Protein AF-A0A7S0V180-F1 (afdb_monomer_lite)

Sequence (202 aa):
MSRLSARGTKKQPSRSQLQQRENGFSTSSAPAPLPTYDALRDANLRQHFESRGVQRFLQQKGWVDKQGRIIDLDKYRSKLNIIEQEFRYAEKTEFWRLKEEDQMRRDIQIKRERALQEAKRQDRARAIKEENRIRKGIILVARNAVKPEEKMPEQHLDVSQGETPQPQATQSDSDGEGGPEDYHGDAPQGGFFVTQQDTKDA

pLDDT: mean 77.23, std 18.83, range [41.09, 97.12]

Secondary structure (DSSP, 8-state):
---------PPPPPHHHHHHHHTT-------PPPP---GGG-GGGHHHHTSHHHHHHHHHTTSB-TTSPBP-HHHHHHHHHHHHHHHHHHHHHHHHHHHHHHHHHHHHHHHHHHHHHHHHHHHHHHHHHHHHHHHHHHHHHHHHHSPPPP-------------PPP------------------------------------

Organism: NCBI:txid464990

Foldseek 3Di:
DDDDDDDDDDDDDDPVVVVVVVVPDDPDPDPDPDPDDDLLPDPVCVVVCPDPVNVVVCCVVVQADPVGHGDDCVVCVVVVVVVVVVVVVVVVVVVVVVVVVVVVVVVVVVVVVVVVVVVVVVVVVVVVVVVVVVVVVVVVVVVVVDDDDDDDDDDDDDDDDDDDDDDDDDDDPDDDDPDPPPPPPPDPPPDDDDDDDDDDDD

Structure (mmCIF, N/CA/C/O backbone):
data_AF-A0A7S0V180-F1
#
_entry.id   AF-A0A7S0V180-F1
#
loop_
_atom_site.group_PDB
_atom_site.id
_atom_site.type_symbol
_atom_site.label_atom_id
_atom_site.label_alt_id
_atom_site.label_comp_id
_atom_site.label_asym_id
_atom_site.label_entity_id
_atom_site.label_seq_id
_atom_site.pdbx_PDB_ins_code
_atom_site.Cartn_x
_atom_site.Cartn_y
_atom_site.Cartn_z
_atom_site.occupancy
_atom_site.B_iso_or_equiv
_atom_site.auth_seq_id
_atom_site.auth_comp_id
_atom_site.auth_asym_id
_atom_site.auth_atom_id
_atom_site.pdbx_PDB_model_num
ATOM 1 N N . MET A 1 1 ? -46.862 15.199 73.112 1.00 43.69 1 MET A N 1
ATOM 2 C CA . MET A 1 1 ? -47.127 14.667 71.756 1.00 43.69 1 MET A CA 1
ATOM 3 C C . MET A 1 1 ? -45.846 14.026 71.236 1.00 43.69 1 MET A C 1
ATOM 5 O O . MET A 1 1 ? -44.905 14.755 70.966 1.00 43.69 1 MET A O 1
ATOM 9 N N . SER A 1 2 ? -45.765 12.694 71.174 1.00 43.88 2 SER A N 1
ATOM 10 C CA . SER A 1 2 ? -44.566 11.968 70.723 1.00 43.88 2 SER A CA 1
ATOM 11 C C . SER A 1 2 ? -44.945 11.054 69.557 1.00 43.88 2 SER A C 1
ATOM 13 O O . SER A 1 2 ? -45.795 10.180 69.717 1.00 43.88 2 SER A O 1
ATOM 15 N N . ARG A 1 3 ? -44.382 11.300 68.367 1.00 51.56 3 ARG A N 1
ATOM 16 C CA . ARG A 1 3 ? -44.555 10.451 67.178 1.00 51.56 3 ARG A CA 1
ATOM 17 C C . ARG A 1 3 ? -43.366 9.495 67.103 1.00 51.56 3 ARG A C 1
ATOM 19 O O . ARG A 1 3 ? -42.286 9.885 66.670 1.00 51.56 3 ARG A O 1
ATOM 26 N N . LEU A 1 4 ? -43.564 8.252 67.531 1.00 53.38 4 LEU A N 1
ATOM 27 C CA . LEU A 1 4 ? -42.610 7.170 67.296 1.00 53.38 4 LEU A CA 1
ATOM 28 C C . LEU A 1 4 ? -42.704 6.742 65.825 1.00 53.38 4 LEU A C 1
ATOM 30 O O . LEU A 1 4 ? -43.733 6.253 65.366 1.00 53.38 4 LEU A O 1
ATOM 34 N N . SER A 1 5 ? -41.622 6.984 65.087 1.00 56.03 5 SER A N 1
ATOM 35 C CA . SER A 1 5 ? -41.430 6.578 63.695 1.00 56.03 5 SER A CA 1
ATOM 36 C C . SER A 1 5 ? -41.283 5.055 63.599 1.00 56.03 5 SER A C 1
ATOM 38 O O . SER A 1 5 ? -40.394 4.466 64.220 1.00 56.03 5 SER A O 1
ATOM 40 N N . ALA A 1 6 ? -42.163 4.415 62.827 1.00 59.06 6 ALA A N 1
ATOM 41 C CA . ALA A 1 6 ? -42.115 2.989 62.539 1.00 59.06 6 ALA A CA 1
ATOM 42 C C . ALA A 1 6 ? -40.882 2.668 61.678 1.00 59.06 6 ALA A C 1
ATOM 44 O O . ALA A 1 6 ? -40.811 3.017 60.499 1.00 59.06 6 ALA A O 1
ATOM 45 N N . ARG A 1 7 ? -39.895 1.984 62.267 1.00 62.19 7 ARG A N 1
ATOM 46 C CA . ARG A 1 7 ? -38.778 1.390 61.523 1.00 62.19 7 ARG A CA 1
ATOM 47 C C . ARG A 1 7 ? -39.334 0.292 60.614 1.00 62.19 7 ARG A C 1
ATOM 49 O O . ARG A 1 7 ? -39.819 -0.723 61.103 1.00 62.19 7 ARG A O 1
ATOM 56 N N . GLY A 1 8 ? -39.264 0.503 59.300 1.00 58.56 8 GLY A N 1
ATOM 57 C CA . GLY A 1 8 ? -39.662 -0.486 58.301 1.00 58.56 8 GLY A CA 1
ATOM 58 C C . GLY A 1 8 ? -38.889 -1.793 58.479 1.00 58.56 8 GLY A C 1
ATOM 59 O O . GLY A 1 8 ? -37.658 -1.820 58.409 1.00 58.56 8 GLY A O 1
ATOM 60 N N . THR A 1 9 ? -39.611 -2.883 58.720 1.00 62.91 9 THR A N 1
ATOM 61 C CA . THR A 1 9 ? -39.057 -4.233 58.756 1.00 62.91 9 THR A CA 1
ATOM 62 C C . THR A 1 9 ? -38.690 -4.641 57.330 1.00 62.91 9 THR A C 1
ATOM 64 O O . THR A 1 9 ? -39.540 -4.730 56.443 1.00 62.91 9 THR A O 1
ATOM 67 N N . LYS A 1 10 ? -37.397 -4.852 57.066 1.00 66.88 10 LYS A N 1
ATOM 68 C CA . LYS A 1 10 ? -36.948 -5.388 55.776 1.00 66.88 10 LYS A CA 1
ATOM 69 C C . LYS A 1 10 ? -37.520 -6.803 55.637 1.00 66.88 10 LYS A C 1
ATOM 71 O O . LYS A 1 10 ? -37.231 -7.661 56.469 1.00 66.88 10 LYS A O 1
ATOM 76 N N . LYS A 1 11 ? -38.359 -7.035 54.620 1.00 73.62 11 LYS A N 1
ATOM 77 C CA . LYS A 1 11 ? -38.885 -8.371 54.302 1.00 73.62 11 LYS A CA 1
ATOM 78 C C . LYS A 1 11 ? -37.715 -9.312 54.016 1.00 73.62 11 LYS A C 1
ATOM 80 O O . LYS A 1 11 ? -36.849 -8.985 53.207 1.00 73.62 11 LYS A O 1
ATOM 85 N N . GLN A 1 12 ? -37.701 -10.459 54.691 1.00 77.50 12 GLN A N 1
ATOM 86 C CA . GLN A 1 12 ? -36.717 -11.508 54.443 1.00 77.50 12 GLN A CA 1
ATOM 87 C C . GLN A 1 12 ? -36.917 -12.075 53.028 1.00 77.50 12 GLN A C 1
ATOM 89 O O . GLN A 1 12 ? -38.068 -12.237 52.607 1.00 77.50 12 GLN A O 1
ATOM 94 N N . PRO A 1 13 ? -35.831 -12.344 52.281 1.00 78.94 13 PRO A N 1
ATOM 95 C CA . PRO A 1 13 ? -35.927 -12.920 50.947 1.00 78.94 13 PRO A CA 1
ATOM 96 C C . PRO A 1 13 ? -36.587 -14.301 51.005 1.00 78.94 13 PRO A C 1
ATOM 98 O O . PRO A 1 13 ? -36.392 -15.062 51.954 1.00 78.94 13 PRO A O 1
ATOM 101 N N . SER A 1 14 ? -37.389 -14.627 49.991 1.00 84.75 14 SER A N 1
ATOM 102 C CA . SER A 1 14 ? -38.064 -15.924 49.924 1.00 84.75 14 SER A CA 1
ATOM 103 C C . SER A 1 14 ? -37.054 -17.055 49.713 1.00 84.75 14 SER A C 1
ATOM 105 O O . SER A 1 14 ? -35.999 -16.872 49.108 1.00 84.75 14 SER A O 1
ATOM 107 N N . ARG A 1 15 ? -37.402 -18.271 50.146 1.00 84.12 15 ARG A N 1
ATOM 108 C CA . ARG A 1 15 ? -36.574 -19.473 49.939 1.00 84.12 15 ARG A CA 1
ATOM 109 C C . ARG A 1 15 ? -36.205 -19.696 48.466 1.00 84.12 15 ARG A C 1
ATOM 111 O O . ARG A 1 15 ? -35.094 -20.118 48.175 1.00 84.12 15 ARG A O 1
ATOM 118 N N . SER A 1 16 ? -37.103 -19.349 47.544 1.00 84.38 16 SER A N 1
ATOM 119 C CA . SER A 1 16 ? -36.837 -19.395 46.103 1.00 84.38 16 SER A CA 1
ATOM 120 C C . SER A 1 16 ? -35.762 -18.396 45.661 1.00 84.38 16 SER A C 1
ATOM 122 O O . SER A 1 16 ? -34.928 -18.735 44.830 1.00 84.38 16 SER A O 1
ATOM 124 N N . GLN A 1 17 ? -35.730 -17.192 46.243 1.00 84.12 17 GLN A N 1
ATOM 125 C CA . GLN A 1 17 ? -34.683 -16.200 45.976 1.00 84.12 17 GLN A CA 1
ATOM 126 C C . GLN A 1 17 ? -33.327 -16.647 46.528 1.00 84.12 17 GLN A C 1
ATOM 128 O O . GLN A 1 17 ? -32.302 -16.356 45.919 1.00 84.12 17 GLN A O 1
ATOM 133 N N . LEU A 1 18 ? -33.310 -17.357 47.662 1.00 84.31 18 LEU A N 1
ATOM 134 C CA . LEU A 1 18 ? -32.087 -17.953 48.205 1.00 84.31 18 LEU A CA 1
ATOM 135 C C . LEU A 1 18 ? -31.579 -19.085 47.299 1.00 84.31 18 LEU A C 1
ATOM 137 O O . LEU A 1 18 ? -30.427 -19.046 46.883 1.00 84.31 18 LEU A O 1
ATOM 141 N N . GLN A 1 19 ? -32.453 -19.999 46.869 1.00 84.81 19 GLN A N 1
ATOM 142 C CA . GLN A 1 19 ? -32.087 -21.078 45.939 1.00 84.81 19 GLN A CA 1
ATOM 143 C C . GLN A 1 19 ? -31.595 -20.564 44.579 1.00 84.81 19 GLN A C 1
ATOM 145 O O . GLN A 1 19 ? -30.636 -21.095 44.033 1.00 84.81 19 GLN A O 1
ATOM 150 N N . GLN A 1 20 ? -32.195 -19.501 44.033 1.00 84.62 20 GLN A N 1
ATOM 151 C CA . GLN A 1 20 ? -31.711 -18.887 42.790 1.00 84.62 20 GLN A CA 1
ATOM 152 C C . GLN A 1 20 ? -30.294 -18.318 42.923 1.00 84.62 20 GLN A C 1
ATOM 154 O O . GLN A 1 20 ? -29.533 -18.360 41.960 1.00 84.62 20 GLN A O 1
ATOM 159 N N . ARG A 1 21 ? -29.931 -17.804 44.105 1.00 80.94 21 ARG A N 1
ATOM 160 C CA . ARG A 1 21 ? -28.566 -17.333 44.384 1.00 80.94 21 ARG A CA 1
ATOM 161 C C . ARG A 1 21 ? -27.587 -18.496 44.507 1.00 80.94 21 ARG A C 1
ATOM 163 O O . ARG A 1 21 ? -26.466 -18.390 44.024 1.00 80.94 21 ARG A O 1
ATOM 170 N N . GLU A 1 22 ? -28.017 -19.592 45.124 1.00 83.56 22 GLU A N 1
ATOM 171 C CA . GLU A 1 22 ? -27.195 -20.789 45.329 1.00 83.56 22 GLU A CA 1
ATOM 172 C C . GLU A 1 22 ? -26.945 -21.558 44.022 1.00 83.56 22 GLU A C 1
ATOM 174 O O . GLU A 1 22 ? -25.836 -22.032 43.801 1.00 83.56 22 GLU A O 1
ATOM 179 N N . ASN A 1 23 ? -27.915 -21.597 43.101 1.00 81.75 23 ASN A N 1
ATOM 180 C CA . ASN A 1 23 ? -27.810 -22.341 41.837 1.00 81.75 23 ASN A CA 1
ATOM 181 C C . ASN A 1 23 ? -26.695 -21.855 40.886 1.00 81.75 23 ASN A C 1
ATOM 183 O O . ASN A 1 23 ? -26.323 -22.587 39.973 1.00 81.75 23 ASN A O 1
ATOM 187 N N . GLY A 1 24 ? -26.170 -20.638 41.066 1.00 73.19 24 GLY A N 1
ATOM 188 C CA . GLY A 1 24 ? -25.047 -20.102 40.282 1.00 73.19 24 GLY A CA 1
ATOM 189 C C . GLY A 1 24 ? -23.719 -20.045 41.043 1.00 73.19 24 GLY A C 1
ATOM 190 O O . GLY A 1 24 ? -22.705 -19.648 40.470 1.00 73.19 24 GLY A O 1
ATOM 191 N N . PHE A 1 25 ? -23.711 -20.404 42.329 1.00 78.12 25 PHE A N 1
ATOM 192 C CA . PHE A 1 25 ? -22.539 -20.284 43.187 1.00 78.12 25 PHE A CA 1
ATOM 193 C C . PHE A 1 25 ? -21.745 -2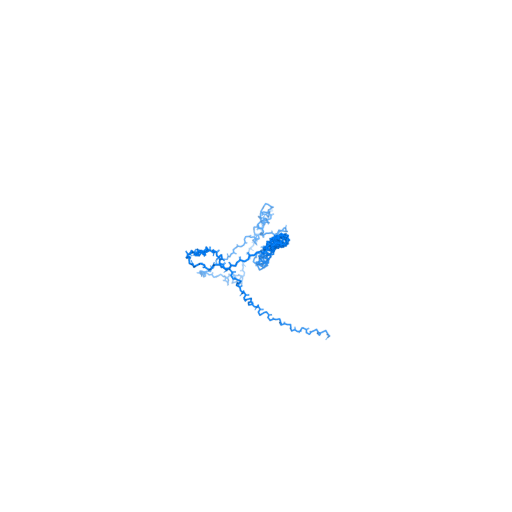1.596 43.182 1.00 78.12 25 PHE A C 1
ATOM 195 O O . PHE A 1 25 ? -21.988 -22.498 43.979 1.00 78.12 25 PHE A O 1
ATOM 202 N N . SER A 1 26 ? -20.791 -21.704 42.257 1.00 75.25 26 SER A N 1
ATOM 203 C CA . SER A 1 26 ? -19.822 -22.805 42.206 1.00 75.25 26 SER A CA 1
ATOM 204 C C . SER A 1 26 ? -18.466 -22.336 42.737 1.00 75.25 26 SER A C 1
ATOM 206 O O . SER A 1 26 ? -17.946 -21.312 42.298 1.00 75.25 26 SER A O 1
ATOM 208 N N . THR A 1 27 ? -17.870 -23.094 43.660 1.00 74.00 27 THR A N 1
ATOM 209 C CA . THR A 1 27 ? -16.515 -22.863 44.196 1.00 74.00 27 THR A CA 1
ATOM 210 C C . THR A 1 27 ? -15.419 -23.587 43.407 1.00 74.00 27 THR A C 1
ATOM 212 O O . THR A 1 27 ? -14.280 -23.668 43.867 1.00 74.00 27 THR A O 1
ATOM 215 N N . SER A 1 28 ? -15.724 -24.129 42.222 1.00 73.56 28 SER A N 1
ATOM 216 C CA . SER A 1 28 ? -14.729 -24.860 41.433 1.00 73.56 28 SER A CA 1
ATOM 217 C C . SER A 1 28 ? -13.614 -23.927 40.939 1.00 73.56 28 SER A C 1
ATOM 219 O O . SER A 1 28 ? -13.836 -23.118 40.037 1.00 73.56 28 SER A O 1
ATOM 221 N N . SER A 1 29 ? -12.396 -24.074 41.468 1.00 69.25 29 SER A N 1
ATOM 222 C CA . SER A 1 29 ? -11.192 -23.417 40.943 1.00 69.25 29 SER A CA 1
ATOM 223 C C . SER A 1 29 ? -10.632 -24.199 39.747 1.00 69.25 29 SER A C 1
ATOM 225 O O . SER A 1 29 ? -9.527 -24.741 39.791 1.00 69.25 29 SER A O 1
ATOM 227 N N . ALA A 1 30 ? -11.413 -24.326 38.676 1.00 74.50 30 ALA A N 1
ATOM 228 C CA . ALA A 1 30 ? -10.837 -24.746 37.405 1.00 74.50 30 ALA A CA 1
ATOM 229 C C . ALA A 1 30 ? -9.972 -23.589 36.867 1.00 74.50 30 ALA A C 1
ATOM 231 O O . ALA A 1 30 ? -10.379 -22.432 37.008 1.00 74.50 30 ALA A O 1
ATOM 232 N N . PRO A 1 31 ? -8.802 -23.853 36.257 1.00 77.06 31 PRO A N 1
ATOM 233 C CA . PRO A 1 31 ? -8.024 -22.825 35.575 1.00 77.06 31 PRO A CA 1
ATOM 234 C C . PRO A 1 31 ? -8.777 -22.385 34.310 1.00 77.06 31 PRO A C 1
ATOM 236 O O . PRO A 1 31 ? -8.523 -22.864 33.209 1.00 77.06 31 PRO A O 1
ATOM 239 N N . ALA A 1 32 ? -9.757 -21.504 34.485 1.00 78.00 32 ALA A N 1
ATOM 240 C CA . ALA A 1 32 ? -10.446 -20.816 33.408 1.00 78.00 32 ALA A CA 1
ATOM 241 C C . ALA A 1 32 ? -9.758 -19.464 33.164 1.00 78.00 32 ALA A C 1
ATOM 243 O O . ALA A 1 32 ? -9.322 -18.820 34.126 1.00 78.00 32 ALA A O 1
ATOM 244 N N . PRO A 1 33 ? -9.648 -19.009 31.905 1.00 81.81 33 PRO A N 1
ATOM 245 C CA . PRO A 1 33 ? -9.172 -17.663 31.631 1.00 81.81 33 PRO A CA 1
ATOM 246 C C . PRO A 1 33 ? -10.081 -16.655 32.339 1.00 81.81 33 PRO A C 1
ATOM 248 O O . PRO A 1 33 ? -11.308 -16.765 32.293 1.00 81.81 33 PRO A O 1
ATOM 251 N N . LEU A 1 34 ? -9.465 -15.681 33.013 1.00 81.81 34 LEU A N 1
ATOM 252 C CA . LEU A 1 34 ? -10.195 -14.590 33.647 1.00 81.81 34 LEU A CA 1
ATOM 253 C C . LEU A 1 34 ? -11.062 -13.886 32.590 1.00 81.81 34 LEU A C 1
ATOM 255 O O . LEU A 1 34 ? -10.572 -13.638 31.482 1.00 81.81 34 LEU A O 1
ATOM 259 N N . PRO A 1 35 ? -12.321 -13.542 32.909 1.00 84.12 35 PRO A N 1
ATOM 260 C CA . PRO A 1 35 ? -13.149 -12.760 32.005 1.00 84.12 35 PRO A CA 1
ATOM 261 C C . PRO A 1 35 ? -12.425 -11.473 31.606 1.00 84.12 35 PRO A C 1
ATOM 263 O O . PRO A 1 35 ? -11.927 -10.740 32.465 1.00 84.12 35 PRO A O 1
ATOM 266 N N . THR A 1 36 ? -12.361 -11.186 30.307 1.00 86.81 36 THR A N 1
ATOM 267 C CA . THR A 1 36 ? -11.794 -9.928 29.820 1.00 86.81 36 THR A CA 1
ATOM 268 C C . THR A 1 36 ? -12.760 -8.802 30.161 1.00 86.81 36 THR A C 1
ATOM 270 O O . THR A 1 36 ? -13.860 -8.721 29.617 1.00 86.81 36 THR A O 1
ATOM 273 N N . TYR A 1 37 ? -12.369 -7.959 31.110 1.00 90.12 37 TYR A N 1
ATOM 274 C CA . TYR A 1 37 ? -13.160 -6.806 31.515 1.00 90.12 37 TYR A CA 1
ATOM 275 C C . TYR A 1 37 ? -12.967 -5.648 30.526 1.00 90.12 37 TYR A C 1
ATOM 277 O O . TYR A 1 37 ? -11.836 -5.247 30.250 1.00 90.12 37 TYR A O 1
ATOM 285 N N . ASP A 1 38 ? -14.075 -5.106 30.015 1.00 89.12 38 ASP A N 1
ATOM 286 C CA . ASP A 1 38 ? -14.094 -3.931 29.140 1.00 89.12 38 ASP A CA 1
ATOM 287 C C . ASP A 1 38 ? -14.580 -2.703 29.919 1.00 89.12 38 ASP A C 1
ATOM 289 O O . ASP A 1 38 ? -15.776 -2.528 30.168 1.00 89.12 38 ASP A O 1
ATOM 293 N N . ALA A 1 39 ? -13.637 -1.832 30.283 1.00 90.88 39 ALA A N 1
ATOM 294 C CA . ALA A 1 39 ? -13.922 -0.604 31.017 1.00 90.88 39 ALA A CA 1
ATOM 295 C C . ALA A 1 39 ? -14.814 0.367 30.226 1.00 90.88 39 ALA A C 1
ATOM 297 O O . ALA A 1 39 ? -15.582 1.109 30.831 1.00 90.88 39 ALA A O 1
ATOM 298 N N . LEU A 1 40 ? -14.748 0.368 28.888 1.00 88.62 40 LEU A N 1
ATOM 299 C CA . LEU A 1 40 ? -15.510 1.311 28.062 1.00 88.62 40 LEU A CA 1
ATOM 300 C C . LEU A 1 40 ? -17.011 1.018 28.104 1.00 88.62 40 LEU A C 1
ATOM 302 O O . LEU A 1 40 ? -17.821 1.929 27.947 1.00 88.62 40 LEU A O 1
ATOM 306 N N . ARG A 1 41 ? -17.382 -0.246 28.331 1.00 89.12 41 ARG A N 1
ATOM 307 C CA . ARG A 1 41 ? -18.776 -0.693 28.444 1.00 89.12 41 ARG A CA 1
ATOM 308 C C . ARG A 1 41 ? -19.292 -0.685 29.886 1.00 89.12 41 ARG A C 1
ATOM 310 O O . ARG A 1 41 ? -20.464 -0.995 30.097 1.00 89.12 41 ARG A O 1
ATOM 317 N N . ASP A 1 42 ? -18.464 -0.324 30.870 1.00 91.50 42 ASP A N 1
ATOM 318 C CA . ASP A 1 42 ? -18.893 -0.261 32.267 1.00 91.50 42 ASP A CA 1
ATOM 319 C C . ASP A 1 42 ? -19.781 0.967 32.524 1.00 91.50 42 ASP A C 1
ATOM 321 O O . ASP A 1 42 ? -19.381 2.121 32.350 1.00 91.50 42 ASP A O 1
ATOM 325 N N . ALA A 1 43 ? -20.997 0.709 33.006 1.00 92.50 43 ALA A N 1
ATOM 326 C CA . ALA A 1 43 ? -21.954 1.736 33.390 1.00 92.50 43 ALA A CA 1
ATOM 327 C C . ALA A 1 43 ? -21.436 2.647 34.517 1.00 92.50 43 ALA A C 1
ATOM 329 O O . ALA A 1 43 ? -21.738 3.840 34.519 1.00 92.50 43 ALA A O 1
ATOM 330 N N . ASN A 1 44 ? -20.634 2.117 35.444 1.00 93.56 44 ASN A N 1
ATOM 331 C CA . ASN A 1 44 ? -20.105 2.878 36.578 1.00 93.56 44 ASN A CA 1
ATOM 332 C C . ASN A 1 44 ? -19.014 3.868 36.155 1.00 93.56 44 ASN A C 1
ATOM 334 O O . ASN A 1 44 ? -18.833 4.904 36.790 1.00 93.56 44 ASN A O 1
ATOM 338 N N . LEU A 1 45 ? -18.300 3.569 35.067 1.00 91.25 45 LEU A N 1
ATOM 339 C CA . LEU A 1 45 ? -17.233 4.417 34.533 1.00 91.25 45 LEU A CA 1
ATOM 340 C C . LEU A 1 45 ? -17.723 5.384 33.453 1.00 91.25 45 LEU A C 1
ATOM 342 O O . LEU A 1 45 ? -16.952 6.208 32.958 1.00 91.25 45 LEU A O 1
ATOM 346 N N . ARG A 1 46 ? -19.012 5.342 33.109 1.00 89.38 46 ARG A N 1
ATOM 347 C CA . ARG A 1 46 ? -19.593 6.162 32.046 1.00 89.38 46 ARG A CA 1
ATOM 348 C C . ARG A 1 46 ? -19.302 7.656 32.223 1.00 89.38 46 ARG A C 1
ATOM 350 O O . ARG A 1 46 ? -18.880 8.307 31.273 1.00 89.38 46 ARG A O 1
ATOM 357 N N . GLN A 1 47 ? -19.446 8.185 33.439 1.00 91.12 47 GLN A N 1
ATOM 358 C CA . GLN A 1 47 ? -19.199 9.605 33.719 1.00 91.12 47 GLN A CA 1
ATOM 359 C C . GLN A 1 47 ? -17.734 10.012 33.481 1.00 91.12 47 GLN A C 1
ATOM 361 O O . GLN A 1 47 ? -17.464 11.124 33.029 1.00 91.12 47 GLN A O 1
ATOM 366 N N . HIS A 1 48 ? -16.781 9.113 33.746 1.00 91.94 48 HIS A N 1
ATOM 367 C CA . HIS A 1 48 ? -15.367 9.361 33.469 1.00 91.94 48 HIS A CA 1
ATOM 368 C C . HIS A 1 48 ? -15.115 9.485 31.958 1.00 91.94 48 HIS A C 1
ATOM 370 O O . HIS A 1 48 ? -14.416 10.398 31.515 1.00 91.94 48 HIS A O 1
ATOM 376 N N . PHE A 1 49 ? -15.733 8.612 31.157 1.00 90.62 49 PHE A N 1
ATOM 377 C CA . PHE A 1 49 ? -15.591 8.618 29.698 1.00 90.62 49 PHE A CA 1
ATOM 378 C C . PHE A 1 49 ? -16.410 9.708 28.987 1.00 90.62 49 PHE A C 1
ATOM 380 O O . PHE A 1 49 ? -16.063 10.088 27.870 1.00 90.62 49 PHE A O 1
ATOM 387 N N . GLU A 1 50 ? -17.437 10.268 29.634 1.00 88.31 50 GLU A N 1
ATOM 388 C CA . GLU A 1 50 ? -18.176 11.447 29.147 1.00 88.31 50 GLU A CA 1
ATOM 389 C C . GLU A 1 50 ? -17.362 12.756 29.252 1.00 88.31 50 GLU A C 1
ATOM 391 O O . GLU A 1 50 ? -17.710 13.762 28.629 1.00 88.31 50 GLU A O 1
ATOM 396 N N . SER A 1 51 ? -16.250 12.769 29.997 1.00 93.56 51 SER A N 1
ATOM 397 C CA . SER A 1 51 ? -15.360 13.932 30.070 1.00 93.56 51 SER A CA 1
ATOM 398 C C . SER A 1 51 ? -14.751 14.264 28.704 1.00 93.56 51 SER A C 1
ATOM 400 O O . SER A 1 51 ? -14.107 13.424 28.075 1.00 93.56 51 SER A O 1
ATOM 402 N N . ARG A 1 52 ? -14.867 15.527 28.265 1.00 92.25 52 ARG A N 1
ATOM 403 C CA . ARG A 1 52 ? -14.396 15.980 26.937 1.00 92.25 52 ARG A CA 1
ATOM 404 C C . ARG A 1 52 ? -12.920 15.682 26.671 1.00 92.25 52 ARG A C 1
ATOM 406 O O . ARG A 1 52 ? -12.556 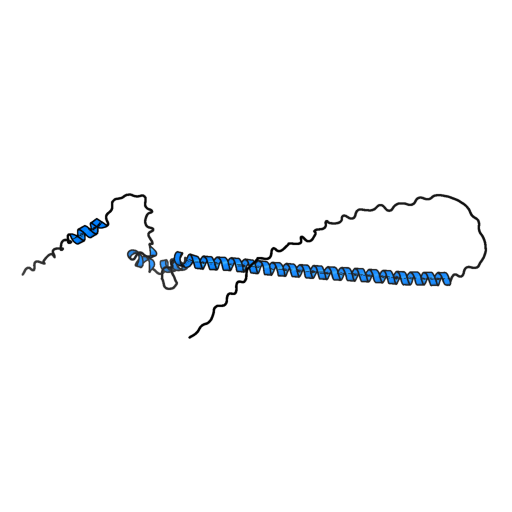15.393 25.534 1.00 92.25 52 ARG A O 1
ATOM 413 N N . GLY A 1 53 ? -12.067 15.766 27.694 1.00 94.50 53 GLY A N 1
ATOM 414 C CA . GLY A 1 53 ? -10.635 15.480 27.552 1.00 94.50 53 GLY A CA 1
ATOM 415 C C . GLY A 1 53 ? -10.379 14.012 27.212 1.00 94.50 53 GLY A C 1
ATOM 416 O O . GLY A 1 53 ? -9.671 13.707 26.253 1.00 94.50 53 GLY A O 1
ATOM 417 N N . VAL A 1 54 ? -11.030 13.113 27.953 1.00 93.00 54 VAL A N 1
ATOM 418 C CA . VAL A 1 54 ? -10.950 11.662 27.740 1.00 93.00 54 VAL A CA 1
ATOM 419 C C . VAL A 1 54 ? -11.604 11.285 26.413 1.00 93.00 54 VAL A C 1
ATOM 421 O O . VAL A 1 54 ? -11.030 10.528 25.637 1.00 93.00 54 VAL A O 1
ATOM 424 N N . GLN A 1 55 ? -12.753 11.878 26.093 1.00 92.69 55 GLN A N 1
ATOM 425 C CA . GLN A 1 55 ? -13.458 11.629 24.841 1.00 92.69 55 GLN A CA 1
ATOM 426 C C . GLN A 1 55 ? -12.621 12.032 23.621 1.00 92.69 55 GLN A C 1
ATOM 428 O O . GLN A 1 55 ? -12.526 11.263 22.667 1.00 92.69 55 GLN A O 1
ATOM 433 N N . ARG A 1 56 ? -11.949 13.191 23.658 1.00 93.62 56 ARG A N 1
ATOM 434 C CA . ARG A 1 56 ? -11.043 13.621 22.582 1.00 93.62 56 ARG A CA 1
ATOM 435 C C . ARG A 1 56 ? -9.879 12.648 22.404 1.00 93.62 56 ARG A C 1
ATOM 437 O O . ARG A 1 56 ? -9.530 12.320 21.273 1.00 93.62 56 ARG A O 1
ATOM 444 N N . PHE A 1 57 ? -9.302 12.173 23.507 1.00 94.19 57 PHE A N 1
ATOM 445 C CA . PHE A 1 57 ? -8.241 11.167 23.472 1.00 94.19 57 PHE A CA 1
ATOM 446 C C . PHE A 1 57 ? -8.730 9.842 22.862 1.00 94.19 57 PHE A C 1
ATOM 448 O O . PHE A 1 57 ? -8.086 9.300 21.964 1.00 94.19 57 PHE A O 1
ATOM 455 N N . LEU A 1 58 ? -9.897 9.350 23.288 1.00 92.75 58 LEU A N 1
ATOM 456 C CA . LEU A 1 58 ? -10.492 8.116 22.768 1.00 92.75 58 LEU A CA 1
ATOM 457 C C . LEU A 1 58 ? -10.876 8.223 21.288 1.00 92.75 58 LEU A C 1
ATOM 459 O O . LEU A 1 58 ? -10.680 7.264 20.541 1.00 92.75 58 LEU A O 1
ATOM 463 N N . GLN A 1 59 ? -11.361 9.387 20.851 1.00 93.44 59 GLN A N 1
ATOM 464 C CA . GLN A 1 59 ? -11.639 9.677 19.444 1.00 93.44 59 GLN A CA 1
ATOM 465 C C . GLN A 1 59 ? -10.362 9.694 18.606 1.00 93.44 59 GLN A C 1
ATOM 467 O O . GLN A 1 59 ? -10.311 9.061 17.556 1.00 93.44 59 GLN A O 1
ATOM 472 N N . GLN A 1 60 ? -9.303 10.358 19.081 1.00 93.19 60 GLN A N 1
ATOM 473 C CA . GLN A 1 60 ? -8.007 10.374 18.396 1.00 93.19 60 GLN A CA 1
ATOM 474 C C . GLN A 1 60 ? -7.430 8.963 18.235 1.00 93.19 60 GLN A C 1
ATOM 476 O O . GLN A 1 60 ? -6.783 8.662 17.236 1.00 93.19 60 GLN A O 1
ATOM 481 N N . LYS A 1 61 ? -7.658 8.099 19.226 1.00 91.69 61 LYS A N 1
ATOM 482 C CA . LYS A 1 61 ? -7.210 6.706 19.216 1.00 91.69 61 LYS A CA 1
ATOM 483 C C . LYS A 1 61 ? -8.164 5.747 18.490 1.00 91.69 61 LYS A C 1
ATOM 485 O O . LYS A 1 61 ? -7.809 4.586 18.339 1.00 91.69 61 LYS A O 1
ATOM 490 N N . GLY A 1 62 ? -9.334 6.206 18.037 1.00 89.50 62 GLY A N 1
ATOM 491 C CA . GLY A 1 62 ? -10.285 5.393 17.272 1.00 89.50 62 GLY A CA 1
ATOM 492 C C . GLY A 1 62 ? -11.094 4.381 18.092 1.00 89.50 62 GLY A C 1
ATOM 493 O O . GLY A 1 62 ? -11.692 3.480 17.516 1.00 89.50 62 GLY A O 1
ATOM 494 N N . TRP A 1 63 ? -11.143 4.522 19.421 1.00 90.19 63 TRP A N 1
ATOM 495 C CA . TRP A 1 63 ? -11.986 3.680 20.288 1.00 90.19 63 TRP A CA 1
ATOM 496 C C . TRP A 1 63 ? -13.440 4.140 20.306 1.00 90.19 63 TRP A C 1
ATOM 498 O O . TRP A 1 63 ? -14.346 3.375 20.633 1.00 90.19 63 TRP A O 1
ATOM 508 N N . VAL A 1 64 ? -13.657 5.417 19.997 1.00 91.31 64 VAL A N 1
ATOM 509 C CA . VAL A 1 64 ? -14.955 6.075 20.065 1.00 91.31 64 VAL A CA 1
ATOM 510 C C . VAL A 1 64 ? -15.169 6.908 18.803 1.00 91.31 64 VAL A C 1
ATOM 512 O O . VAL A 1 64 ? -14.262 7.591 18.334 1.00 91.31 64 VAL A O 1
ATOM 515 N N . ASP A 1 65 ? -16.380 6.850 18.257 1.00 90.38 65 ASP A N 1
ATOM 516 C CA . ASP A 1 65 ? -16.816 7.612 17.085 1.00 90.38 65 ASP A CA 1
ATOM 517 C C . ASP A 1 65 ? -16.976 9.115 17.411 1.00 90.38 65 ASP A C 1
ATOM 519 O O . ASP A 1 65 ? -17.020 9.529 18.576 1.00 90.38 65 ASP A O 1
ATOM 523 N N . LYS A 1 66 ? -17.144 9.961 16.390 1.00 88.19 66 LYS A N 1
ATOM 524 C CA . LYS A 1 66 ? -17.373 11.413 16.552 1.00 88.19 66 LYS A CA 1
ATOM 525 C C . LYS A 1 66 ? -18.605 11.714 17.417 1.00 88.19 66 LYS A C 1
ATOM 527 O O . LYS A 1 66 ? -18.646 12.719 18.116 1.00 88.19 66 LYS A O 1
ATOM 532 N N . GLN A 1 67 ? -19.580 10.809 17.404 1.00 87.12 67 GLN A N 1
ATOM 533 C CA . GLN A 1 67 ? -20.830 10.857 18.158 1.00 87.12 67 GLN A CA 1
ATOM 534 C C . GLN A 1 67 ? -20.704 10.272 19.576 1.00 87.12 67 GLN A C 1
ATOM 536 O O . GLN A 1 67 ? -21.697 10.212 20.294 1.00 87.12 67 GLN A O 1
ATOM 541 N N . GLY A 1 68 ? -19.521 9.808 19.993 1.00 83.31 68 GLY A N 1
ATOM 542 C CA . GLY A 1 68 ? -19.317 9.261 21.337 1.00 83.31 68 GLY A CA 1
ATOM 543 C C . GLY A 1 68 ? -19.679 7.779 21.496 1.00 83.31 68 GLY A C 1
ATOM 544 O O . GLY A 1 68 ? -19.715 7.284 22.616 1.00 83.31 68 GLY A O 1
ATOM 545 N N . ARG A 1 69 ? -19.940 7.055 20.400 1.00 87.69 69 ARG A N 1
ATOM 546 C CA . ARG A 1 69 ? -20.255 5.615 20.430 1.00 87.69 69 ARG A CA 1
ATOM 547 C C . ARG A 1 69 ? -18.982 4.777 20.423 1.00 87.69 69 ARG A C 1
ATOM 549 O O . ARG A 1 69 ? -18.070 5.082 19.663 1.00 87.69 69 ARG A O 1
ATOM 556 N N . ILE A 1 70 ? -18.948 3.708 21.212 1.00 89.75 70 ILE A N 1
ATOM 557 C CA . ILE A 1 70 ? -17.808 2.783 21.277 1.00 89.75 70 ILE A CA 1
ATOM 558 C C . ILE A 1 70 ? -17.710 2.005 19.961 1.00 89.75 70 ILE A C 1
ATOM 560 O O . ILE A 1 70 ? -18.707 1.470 19.469 1.00 89.75 70 ILE A O 1
ATOM 564 N N . ILE A 1 71 ? -16.510 1.956 19.391 1.00 88.75 71 ILE A N 1
ATOM 565 C CA . ILE A 1 71 ? -16.213 1.235 18.157 1.00 88.75 71 ILE A CA 1
ATOM 566 C C . ILE A 1 71 ? -15.783 -0.184 18.526 1.00 88.75 71 ILE A C 1
ATOM 568 O O . ILE A 1 71 ? -14.795 -0.386 19.225 1.00 88.75 71 ILE A O 1
ATOM 572 N N . ASP A 1 72 ? -16.528 -1.176 18.043 1.00 86.69 72 ASP A N 1
ATOM 573 C CA . ASP A 1 72 ? -16.163 -2.583 18.187 1.00 86.69 72 ASP A CA 1
ATOM 574 C C . ASP A 1 72 ? -15.205 -2.985 17.057 1.00 86.69 72 ASP A C 1
ATOM 576 O O . ASP A 1 72 ? -15.625 -3.190 15.916 1.00 86.69 72 ASP A O 1
ATOM 580 N N . LEU A 1 73 ? -13.906 -3.032 17.360 1.00 81.38 73 LEU A N 1
ATOM 581 C CA . LEU A 1 73 ? -12.861 -3.302 16.370 1.00 81.38 73 LEU A CA 1
ATOM 582 C C . LEU A 1 73 ? -12.964 -4.711 15.780 1.00 81.38 73 LEU A C 1
ATOM 584 O O . LEU A 1 73 ? -12.726 -4.881 14.584 1.00 81.38 73 LEU A O 1
ATOM 588 N N . ASP A 1 74 ? -13.385 -5.701 16.566 1.00 84.31 74 ASP A N 1
ATOM 589 C CA . ASP A 1 74 ? -13.508 -7.080 16.090 1.00 84.31 74 ASP A CA 1
ATOM 590 C C . ASP A 1 74 ? -14.592 -7.201 15.023 1.00 84.31 74 ASP A C 1
ATOM 592 O O . ASP A 1 74 ? -14.414 -7.889 14.015 1.00 84.31 74 ASP A O 1
ATOM 596 N N . LYS A 1 75 ? -15.674 -6.429 15.166 1.00 86.44 75 LYS A N 1
ATOM 597 C CA . LYS A 1 75 ? -16.733 -6.354 14.154 1.00 86.44 75 LYS A CA 1
ATOM 598 C C . LYS A 1 75 ? -16.243 -5.781 12.819 1.00 86.44 75 LYS A C 1
ATOM 600 O O . LYS A 1 75 ? -16.772 -6.138 11.765 1.00 86.44 75 LYS A O 1
ATOM 605 N N . TYR A 1 76 ? -15.258 -4.884 12.842 1.00 85.38 76 TYR A N 1
ATOM 606 C CA . TYR A 1 76 ? -14.734 -4.225 11.640 1.00 85.38 76 TYR A CA 1
ATOM 607 C C . TYR A 1 76 ? -13.443 -4.845 11.104 1.00 85.38 76 TYR A C 1
ATOM 609 O O . TYR A 1 76 ? -13.052 -4.523 9.983 1.00 85.38 76 TYR A O 1
ATOM 617 N 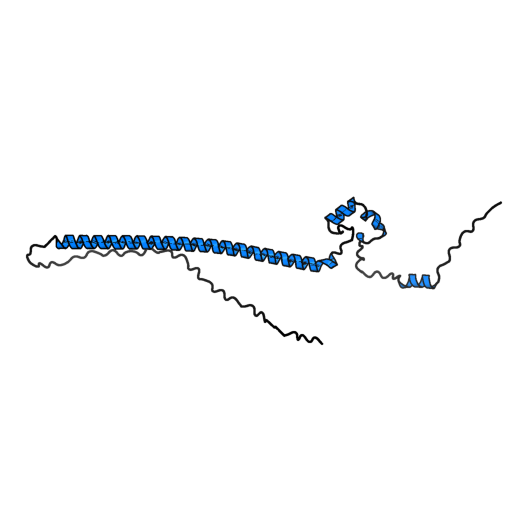N . ARG A 1 77 ? -12.821 -5.772 11.838 1.00 88.12 77 ARG A N 1
ATOM 618 C CA . ARG A 1 77 ? -11.544 -6.405 11.486 1.00 88.12 77 ARG A CA 1
ATOM 619 C C . ARG A 1 77 ? -11.530 -6.995 10.076 1.00 88.12 77 ARG A C 1
ATOM 621 O O . ARG A 1 77 ? -10.588 -6.770 9.330 1.00 88.12 77 ARG A O 1
ATOM 628 N N . SER A 1 78 ? -12.601 -7.681 9.675 1.00 88.88 78 SER A N 1
ATOM 629 C CA . SER A 1 78 ? -12.719 -8.226 8.314 1.00 88.88 78 SER A CA 1
ATOM 630 C C . SER A 1 78 ? -12.717 -7.128 7.243 1.00 88.88 78 SER A C 1
ATOM 632 O O . SER A 1 78 ? -12.004 -7.248 6.252 1.00 88.88 78 SER A O 1
ATOM 634 N N . LYS A 1 79 ? -13.448 -6.026 7.458 1.00 89.75 79 LYS A N 1
ATOM 635 C CA . LYS A 1 79 ? -13.492 -4.903 6.508 1.00 89.75 79 LYS A CA 1
ATOM 636 C C . LYS A 1 79 ? -12.149 -4.188 6.415 1.00 89.75 79 LYS A C 1
ATOM 638 O O . LYS A 1 79 ? -11.726 -3.851 5.318 1.00 89.75 79 LYS A O 1
ATOM 643 N N . LEU A 1 80 ? -11.484 -3.980 7.552 1.00 89.50 80 LEU A N 1
ATOM 644 C CA . LEU A 1 80 ? -10.150 -3.378 7.594 1.00 89.50 80 LEU A CA 1
ATOM 645 C C . LEU A 1 80 ? -9.132 -4.237 6.840 1.00 89.50 80 LEU A C 1
ATOM 647 O O . LEU A 1 80 ? -8.373 -3.697 6.044 1.00 89.50 80 LEU A O 1
ATOM 651 N N . ASN A 1 81 ? -9.180 -5.560 7.011 1.00 92.00 81 ASN A N 1
ATOM 652 C CA . ASN A 1 81 ? -8.308 -6.477 6.277 1.00 92.00 81 ASN A CA 1
ATOM 653 C C . ASN A 1 81 ? -8.539 -6.412 4.761 1.00 92.00 81 ASN A C 1
ATOM 655 O O . ASN A 1 81 ? -7.572 -6.419 4.007 1.00 92.00 81 ASN A O 1
ATOM 659 N N . ILE A 1 82 ? -9.798 -6.338 4.312 1.00 92.69 82 ILE A N 1
ATOM 660 C CA . ILE A 1 82 ? -10.115 -6.186 2.883 1.00 92.69 82 ILE A CA 1
ATOM 661 C C . ILE A 1 82 ? -9.534 -4.870 2.365 1.00 92.69 82 ILE A C 1
ATOM 663 O O . ILE A 1 82 ? -8.810 -4.872 1.381 1.00 92.69 82 ILE A O 1
ATOM 667 N N . ILE A 1 83 ? -9.778 -3.758 3.063 1.00 93.06 83 ILE A N 1
ATOM 668 C CA . ILE A 1 83 ? -9.250 -2.445 2.669 1.00 93.06 83 ILE A CA 1
ATOM 669 C C . ILE A 1 83 ? -7.719 -2.474 2.582 1.00 93.06 83 ILE A C 1
ATOM 671 O O . ILE A 1 83 ? -7.155 -1.950 1.629 1.00 93.06 83 ILE A O 1
ATOM 675 N N . GLU A 1 84 ? -7.038 -3.100 3.543 1.00 93.25 84 GLU A N 1
ATOM 676 C CA . GLU A 1 84 ? -5.578 -3.222 3.527 1.00 93.25 84 GLU A CA 1
ATOM 677 C C . GLU A 1 84 ? -5.079 -4.047 2.331 1.00 93.25 84 GLU A C 1
ATOM 679 O O . GLU A 1 84 ? -4.093 -3.678 1.691 1.00 93.25 84 GLU A O 1
ATOM 684 N N . GLN A 1 85 ? -5.764 -5.144 1.999 1.00 95.50 85 GLN A N 1
ATOM 685 C CA . GLN A 1 85 ? -5.446 -5.950 0.820 1.00 95.50 85 GLN A CA 1
ATOM 686 C C . GLN A 1 85 ? -5.640 -5.158 -0.476 1.00 95.50 85 GLN A C 1
ATOM 688 O O . GLN A 1 85 ? -4.746 -5.163 -1.321 1.00 95.50 85 GLN A O 1
ATOM 693 N N . GLU A 1 86 ? -6.754 -4.436 -0.601 1.00 94.25 86 GLU A N 1
ATOM 694 C CA . GLU A 1 86 ? -7.040 -3.572 -1.750 1.00 94.25 86 GLU A CA 1
ATOM 695 C C . GLU A 1 86 ? -5.989 -2.466 -1.897 1.00 94.25 86 GLU A C 1
ATOM 697 O O . GLU A 1 86 ? -5.495 -2.222 -2.995 1.00 94.25 86 GLU A O 1
ATOM 702 N N . PHE A 1 87 ? -5.567 -1.846 -0.790 1.00 96.06 87 PHE A N 1
ATOM 703 C CA . PHE A 1 87 ? -4.488 -0.856 -0.802 1.00 96.06 87 PHE A CA 1
ATOM 704 C C . PHE A 1 87 ? -3.179 -1.449 -1.318 1.00 96.06 87 PHE A C 1
ATOM 706 O O . PHE A 1 87 ? -2.563 -0.884 -2.217 1.00 96.06 87 PHE A O 1
ATOM 713 N N . ARG A 1 88 ? -2.777 -2.619 -0.814 1.00 95.44 88 ARG A N 1
ATOM 714 C CA . ARG A 1 88 ? -1.556 -3.294 -1.279 1.00 95.44 88 ARG A CA 1
ATOM 715 C C . ARG A 1 88 ? -1.631 -3.667 -2.754 1.00 95.44 88 ARG A C 1
ATOM 717 O O . ARG A 1 88 ? -0.631 -3.575 -3.466 1.00 95.44 88 ARG A O 1
ATOM 724 N N . TYR A 1 89 ? -2.800 -4.103 -3.215 1.00 95.12 89 TYR A N 1
ATOM 725 C CA . TYR A 1 89 ? -3.011 -4.423 -4.620 1.00 95.12 89 TYR A CA 1
ATOM 726 C C . TYR A 1 89 ? -2.913 -3.168 -5.496 1.00 95.12 89 TYR A C 1
ATOM 728 O O . TYR A 1 89 ? -2.206 -3.182 -6.507 1.00 95.12 89 TYR A O 1
ATOM 736 N N . ALA A 1 90 ? -3.541 -2.067 -5.080 1.00 94.12 90 ALA A N 1
ATOM 737 C CA . ALA A 1 90 ? -3.473 -0.785 -5.774 1.00 94.12 90 ALA A CA 1
ATOM 738 C C . ALA A 1 90 ? -2.039 -0.231 -5.828 1.00 94.12 90 ALA A C 1
ATOM 740 O O . ALA A 1 90 ? -1.566 0.132 -6.903 1.00 94.12 90 ALA A O 1
ATOM 741 N N . GLU A 1 91 ? -1.316 -0.245 -4.705 1.00 94.56 91 GLU A N 1
ATOM 742 C CA . GLU A 1 91 ? 0.088 0.182 -4.629 1.00 94.56 91 GLU A CA 1
ATOM 743 C C . GLU A 1 91 ? 0.978 -0.629 -5.572 1.00 94.56 91 GLU A C 1
ATOM 745 O O . GLU A 1 91 ? 1.770 -0.067 -6.331 1.00 94.56 91 GLU A O 1
ATOM 750 N N . LYS A 1 92 ? 0.827 -1.958 -5.568 1.00 95.94 92 LYS A N 1
ATOM 751 C CA . LYS A 1 92 ? 1.584 -2.840 -6.460 1.00 95.94 92 LYS A CA 1
ATOM 752 C C . LYS A 1 92 ? 1.251 -2.568 -7.926 1.00 95.94 92 LYS A C 1
ATOM 754 O O . LYS A 1 92 ? 2.159 -2.534 -8.750 1.00 95.94 92 LYS A O 1
ATOM 759 N N . THR A 1 93 ? -0.023 -2.373 -8.250 1.00 95.56 93 THR A N 1
ATOM 760 C CA . THR A 1 93 ? -0.472 -2.101 -9.623 1.00 95.56 93 THR A CA 1
ATOM 761 C C . THR A 1 93 ? 0.121 -0.796 -10.151 1.00 95.56 93 THR A C 1
ATOM 763 O O . THR A 1 93 ? 0.700 -0.782 -11.235 1.00 95.56 93 THR A O 1
ATOM 766 N N . GLU A 1 94 ? 0.055 0.281 -9.366 1.00 92.88 94 GLU A N 1
ATOM 767 C CA . GLU A 1 94 ? 0.662 1.562 -9.739 1.00 92.88 94 GLU A CA 1
ATOM 768 C C . GLU A 1 94 ? 2.187 1.452 -9.857 1.00 92.88 94 GLU A C 1
ATOM 770 O O . GLU A 1 94 ? 2.767 1.933 -10.829 1.00 92.88 94 GLU A O 1
ATOM 775 N N . PHE A 1 95 ? 2.850 0.736 -8.946 1.00 95.81 95 PHE A N 1
ATOM 776 C CA . PHE A 1 95 ? 4.290 0.496 -9.045 1.00 95.81 95 PHE A CA 1
ATOM 777 C C . PHE A 1 95 ? 4.693 -0.159 -10.377 1.00 95.81 95 PHE A C 1
ATOM 779 O O . PHE A 1 95 ? 5.650 0.285 -11.017 1.00 95.81 95 PHE A O 1
ATOM 786 N N . TRP A 1 96 ? 3.968 -1.193 -10.820 1.00 95.44 96 TRP A N 1
ATOM 787 C CA . TRP A 1 96 ? 4.243 -1.842 -12.107 1.00 95.44 96 TRP A CA 1
ATOM 788 C C . TRP A 1 96 ? 3.973 -0.920 -13.286 1.00 95.44 96 TRP A C 1
ATOM 790 O O . TRP A 1 96 ? 4.807 -0.839 -14.181 1.00 95.44 96 TRP A O 1
ATOM 800 N N . ARG A 1 97 ? 2.880 -0.157 -13.241 1.00 95.56 97 ARG A N 1
ATOM 801 C CA . ARG A 1 97 ? 2.549 0.822 -14.277 1.00 95.56 97 ARG A CA 1
ATOM 802 C C . ARG A 1 97 ? 3.663 1.853 -14.475 1.00 95.56 97 ARG A C 1
ATOM 804 O O . ARG A 1 97 ? 4.075 2.092 -15.606 1.00 95.56 97 ARG A O 1
ATOM 811 N N . LEU A 1 98 ? 4.180 2.434 -13.389 1.00 95.50 98 LEU A N 1
ATOM 812 C CA . LEU A 1 98 ? 5.288 3.393 -13.464 1.00 95.50 98 LEU A CA 1
ATOM 813 C C . LEU A 1 98 ? 6.562 2.734 -14.008 1.00 95.50 98 LEU A C 1
ATOM 815 O O . LEU A 1 98 ? 7.263 3.312 -14.838 1.00 95.50 98 LEU A O 1
ATOM 819 N N . LYS A 1 99 ? 6.856 1.509 -13.561 1.00 96.56 99 LYS A N 1
ATOM 820 C CA . LYS A 1 99 ? 8.027 0.757 -14.016 1.00 96.56 99 LYS A CA 1
ATOM 821 C C . LYS A 1 99 ? 7.957 0.432 -15.511 1.00 96.56 99 LYS A C 1
ATOM 823 O O . LYS A 1 99 ? 8.965 0.574 -16.200 1.00 96.56 99 LYS A O 1
ATOM 828 N N . GLU A 1 100 ? 6.797 0.014 -16.008 1.00 94.56 100 GLU A N 1
ATOM 829 C CA . GLU A 1 100 ? 6.556 -0.260 -17.428 1.00 94.56 100 GLU A CA 1
ATOM 830 C C . GLU A 1 100 ? 6.676 1.009 -18.274 1.00 94.56 100 GLU A C 1
ATOM 832 O O . GLU A 1 100 ? 7.308 0.988 -19.331 1.00 94.56 100 GLU A O 1
ATOM 837 N N . GLU A 1 101 ? 6.143 2.136 -17.795 1.00 95.06 101 GLU A N 1
ATOM 838 C CA . GLU A 1 101 ? 6.275 3.420 -18.485 1.00 95.06 101 GLU A CA 1
ATOM 839 C C . GLU A 1 101 ? 7.746 3.851 -18.599 1.00 95.06 101 GLU A C 1
ATOM 841 O O . GLU A 1 101 ? 8.206 4.243 -19.676 1.00 95.06 101 GLU A O 1
ATOM 846 N N . ASP A 1 102 ? 8.518 3.727 -17.519 1.00 94.69 102 ASP A N 1
ATOM 847 C CA . ASP A 1 102 ? 9.946 4.050 -17.524 1.00 94.69 102 ASP A CA 1
ATOM 848 C C . ASP A 1 102 ? 10.760 3.112 -18.423 1.00 94.69 102 ASP A C 1
ATOM 850 O O . ASP A 1 102 ? 11.675 3.565 -19.120 1.00 94.69 102 ASP A O 1
ATOM 854 N N . GLN A 1 103 ? 10.432 1.819 -18.451 1.00 94.94 103 GLN A N 1
ATOM 855 C CA . GLN A 1 103 ? 11.054 0.864 -19.372 1.00 94.94 103 GLN A CA 1
ATOM 856 C C . GLN A 1 103 ? 10.737 1.212 -20.827 1.00 94.94 103 GLN A C 1
ATOM 858 O O . GLN A 1 103 ? 11.654 1.345 -21.636 1.00 94.94 103 GLN A O 1
ATOM 863 N N . MET A 1 104 ? 9.469 1.479 -21.145 1.00 94.19 104 MET A N 1
ATOM 864 C CA . MET A 1 104 ? 9.053 1.875 -22.489 1.00 94.19 104 MET A CA 1
ATOM 865 C C . MET A 1 104 ? 9.780 3.143 -22.951 1.00 94.19 104 MET A C 1
ATOM 867 O O . MET A 1 104 ? 10.245 3.220 -24.090 1.00 94.19 104 MET A O 1
ATOM 871 N N . ARG A 1 105 ? 9.939 4.134 -22.066 1.00 95.12 105 ARG A N 1
ATOM 872 C CA . ARG A 1 105 ? 10.699 5.357 -22.366 1.00 95.12 105 ARG A CA 1
ATOM 873 C C . ARG A 1 105 ? 12.156 5.056 -22.711 1.00 95.12 105 ARG A C 1
ATOM 875 O O . ARG A 1 105 ? 12.664 5.607 -23.690 1.00 95.12 105 ARG A O 1
ATOM 882 N N . ARG A 1 106 ? 12.822 4.186 -21.945 1.00 95.69 106 ARG A N 1
ATOM 883 C CA . ARG A 1 106 ? 14.211 3.771 -22.217 1.00 95.69 106 ARG A CA 1
ATOM 884 C C . ARG A 1 106 ? 14.319 3.043 -23.551 1.00 95.69 106 ARG A C 1
ATOM 886 O O . ARG A 1 106 ? 15.172 3.392 -24.364 1.00 95.69 106 ARG A O 1
ATOM 893 N N . ASP A 1 107 ? 13.410 2.117 -23.825 1.00 95.50 107 ASP A N 1
ATOM 894 C CA . ASP A 1 107 ? 13.408 1.353 -25.071 1.00 95.50 107 ASP A CA 1
ATOM 895 C C . ASP A 1 107 ? 13.209 2.247 -26.294 1.00 95.50 107 ASP A C 1
ATOM 897 O O . ASP A 1 107 ? 13.881 2.080 -27.315 1.00 95.50 107 ASP A O 1
ATOM 901 N N . ILE A 1 108 ? 12.315 3.235 -26.201 1.00 96.25 108 ILE A N 1
ATOM 902 C CA . ILE A 1 108 ? 12.108 4.224 -27.263 1.00 96.25 108 ILE A CA 1
ATOM 903 C C . ILE A 1 108 ? 13.387 5.033 -27.501 1.00 96.25 108 ILE A C 1
ATOM 905 O O . ILE A 1 108 ? 13.763 5.251 -28.655 1.00 96.25 108 ILE A O 1
ATOM 909 N N . GLN A 1 109 ? 14.074 5.464 -26.438 1.00 95.50 109 GLN A N 1
ATOM 910 C CA . GLN A 1 109 ? 15.331 6.206 -26.559 1.00 95.50 109 GLN A CA 1
ATOM 911 C C . GLN A 1 109 ? 16.418 5.367 -27.236 1.00 95.50 109 GLN A C 1
ATOM 913 O O . GLN A 1 109 ? 17.022 5.836 -28.201 1.00 95.50 109 GLN A O 1
ATOM 918 N N . ILE A 1 110 ? 16.596 4.114 -26.811 1.00 96.50 110 ILE A N 1
ATOM 919 C CA . ILE A 1 110 ? 17.570 3.186 -27.400 1.00 96.50 110 ILE A CA 1
ATOM 920 C C . ILE A 1 110 ? 17.250 2.934 -28.878 1.00 96.50 110 ILE A C 1
ATOM 922 O O . ILE A 1 110 ? 18.133 3.027 -29.731 1.00 96.50 110 ILE A O 1
ATOM 926 N N . LYS A 1 111 ? 15.981 2.667 -29.219 1.00 96.44 111 LYS A N 1
ATOM 927 C CA . LYS A 1 111 ? 15.550 2.470 -30.615 1.00 96.44 111 LYS A CA 1
ATOM 928 C C . LYS A 1 111 ? 15.826 3.705 -31.467 1.00 96.44 111 LYS A C 1
ATOM 930 O O . LYS A 1 111 ? 16.322 3.578 -32.587 1.00 96.44 111 LYS A O 1
ATOM 935 N N . ARG A 1 112 ? 15.540 4.899 -30.937 1.00 95.00 112 ARG A N 1
ATOM 936 C CA . ARG A 1 112 ? 15.806 6.169 -31.620 1.00 95.00 112 ARG A CA 1
ATOM 937 C C . ARG A 1 112 ? 17.298 6.371 -31.855 1.00 95.00 112 ARG A C 1
ATOM 939 O O . ARG A 1 112 ? 17.691 6.746 -32.957 1.00 95.00 112 ARG A O 1
ATOM 946 N N . GLU A 1 113 ? 18.122 6.124 -30.845 1.00 97.12 113 GLU A N 1
ATOM 947 C CA . GLU A 1 113 ? 19.570 6.248 -30.969 1.00 97.12 113 GLU A CA 1
ATOM 948 C C . GLU A 1 113 ? 20.127 5.257 -31.994 1.00 97.12 113 GLU A C 1
ATOM 950 O O . GLU A 1 113 ? 20.873 5.654 -32.890 1.00 97.12 113 GLU A O 1
ATOM 955 N N . ARG A 1 114 ? 19.697 3.993 -31.931 1.00 96.12 114 ARG A N 1
ATOM 956 C CA . ARG A 1 114 ? 20.106 2.952 -32.876 1.00 96.12 114 ARG A CA 1
ATOM 957 C C . ARG A 1 114 ? 19.766 3.329 -34.317 1.00 96.12 114 ARG A C 1
ATOM 959 O O . ARG A 1 114 ? 20.629 3.233 -35.186 1.00 96.12 114 ARG A O 1
ATOM 966 N N . ALA A 1 115 ? 18.553 3.827 -34.561 1.00 96.31 115 ALA A N 1
ATOM 967 C CA . ALA A 1 115 ? 18.137 4.292 -35.884 1.00 96.31 115 ALA A CA 1
ATOM 968 C C . ALA A 1 115 ? 19.001 5.464 -36.388 1.00 96.31 115 ALA A C 1
ATOM 970 O O . ALA A 1 115 ? 19.402 5.489 -37.552 1.00 96.31 115 ALA A O 1
ATOM 971 N N . LEU A 1 116 ? 19.346 6.416 -35.513 1.00 95.69 116 LEU A N 1
ATOM 972 C CA . LEU A 1 116 ? 20.233 7.531 -35.861 1.00 95.69 116 LEU A CA 1
ATOM 973 C C . LEU A 1 116 ? 21.660 7.067 -36.176 1.00 95.69 116 LEU A C 1
ATOM 975 O O . LEU A 1 116 ? 22.283 7.577 -37.109 1.00 95.69 116 LEU A O 1
ATOM 979 N N . GLN A 1 117 ? 22.197 6.120 -35.406 1.00 95.88 117 GLN A N 1
ATOM 980 C CA . GLN A 1 117 ? 23.524 5.558 -35.654 1.00 95.88 117 GLN A CA 1
ATOM 981 C C . GLN A 1 117 ? 23.564 4.784 -36.976 1.00 95.88 117 GLN A C 1
ATOM 983 O O . GLN A 1 117 ? 24.513 4.932 -37.751 1.00 95.88 117 GLN A O 1
ATOM 988 N N . GLU A 1 118 ? 22.521 4.008 -37.270 1.00 96.31 118 GLU A N 1
ATOM 989 C CA . GLU A 1 118 ? 22.408 3.278 -38.527 1.00 96.31 118 GLU A CA 1
ATOM 990 C C . GLU A 1 118 ? 22.316 4.227 -39.727 1.00 96.31 118 GLU A C 1
ATOM 992 O O . GLU A 1 118 ? 23.071 4.059 -40.686 1.00 96.31 118 GLU A O 1
ATOM 997 N N . ALA A 1 119 ? 21.491 5.276 -39.646 1.00 95.19 119 ALA A N 1
ATOM 998 C CA . ALA A 1 119 ? 21.405 6.305 -40.682 1.00 95.19 119 ALA A CA 1
ATOM 999 C C . ALA A 1 119 ? 22.775 6.953 -40.950 1.00 95.19 119 ALA A C 1
ATOM 1001 O O . ALA A 1 119 ? 23.245 6.966 -42.086 1.00 95.19 119 ALA A O 1
ATOM 1002 N N . LYS A 1 120 ? 23.494 7.362 -39.892 1.00 96.81 120 LYS A N 1
ATOM 1003 C CA . LYS A 1 120 ? 24.860 7.905 -40.013 1.00 96.81 120 LYS A CA 1
ATOM 1004 C C . LYS A 1 120 ? 25.824 6.922 -40.681 1.00 96.81 120 LYS A C 1
ATOM 1006 O O . LYS A 1 120 ? 26.676 7.330 -41.471 1.00 96.81 120 LYS A O 1
ATOM 1011 N N . ARG A 1 121 ? 25.731 5.627 -40.361 1.00 95.88 121 ARG A N 1
ATOM 1012 C CA . ARG A 1 121 ? 26.567 4.585 -40.977 1.00 95.88 121 ARG A CA 1
ATOM 1013 C C . ARG A 1 121 ? 26.246 4.427 -42.463 1.00 95.88 121 ARG A C 1
ATOM 1015 O O . ARG A 1 121 ? 27.171 4.312 -43.267 1.00 95.88 121 ARG A O 1
ATOM 1022 N N . GLN A 1 122 ? 24.966 4.445 -42.828 1.00 95.94 122 GLN A N 1
ATOM 1023 C CA . GLN A 1 122 ? 24.530 4.374 -44.221 1.00 95.94 122 GLN A CA 1
ATOM 1024 C C . GLN A 1 122 ? 24.994 5.598 -45.019 1.00 95.94 122 GLN A C 1
ATOM 1026 O O . GLN A 1 122 ? 25.514 5.426 -46.122 1.00 95.94 122 GLN A O 1
ATOM 1031 N N . ASP A 1 123 ? 24.896 6.802 -44.454 1.00 94.50 123 ASP A N 1
ATOM 1032 C CA . ASP A 1 123 ? 25.353 8.038 -45.098 1.00 94.50 123 ASP A CA 1
ATOM 1033 C C . ASP A 1 123 ? 26.861 8.011 -45.364 1.00 94.50 123 ASP A C 1
ATOM 1035 O O . ASP A 1 123 ? 27.303 8.269 -46.485 1.00 94.50 123 ASP A O 1
ATOM 1039 N N . ARG A 1 124 ? 27.664 7.585 -44.377 1.00 94.75 124 ARG A N 1
ATOM 1040 C CA . ARG A 1 124 ? 29.114 7.390 -44.558 1.00 94.75 124 ARG A CA 1
ATOM 1041 C C . ARG A 1 124 ? 29.421 6.371 -45.654 1.00 94.75 124 ARG A C 1
ATOM 1043 O O . ARG A 1 124 ? 30.289 6.605 -46.490 1.00 94.75 124 ARG A O 1
ATOM 1050 N N . ALA A 1 125 ? 28.705 5.248 -45.677 1.00 95.69 125 ALA A N 1
ATOM 1051 C CA . ALA A 1 125 ? 28.903 4.224 -46.697 1.00 95.69 125 ALA A CA 1
ATOM 1052 C C . ALA A 1 125 ? 28.545 4.730 -48.106 1.00 95.69 125 ALA A C 1
ATOM 1054 O O . ALA A 1 125 ? 29.231 4.384 -49.068 1.00 95.69 125 ALA A O 1
ATOM 1055 N N . ARG A 1 126 ? 27.496 5.554 -48.243 1.00 94.38 126 ARG A N 1
ATOM 1056 C CA . ARG A 1 126 ? 27.130 6.197 -49.516 1.00 94.38 126 ARG A CA 1
ATOM 1057 C C . ARG A 1 126 ? 28.205 7.181 -49.969 1.00 94.38 126 ARG A C 1
ATOM 1059 O O . ARG A 1 126 ? 28.638 7.077 -51.113 1.00 94.38 126 ARG A O 1
ATOM 1066 N N . ALA A 1 127 ? 28.700 8.028 -49.066 1.00 95.44 127 ALA A N 1
ATOM 1067 C CA . ALA A 1 127 ? 29.773 8.976 -49.361 1.00 95.44 127 ALA A CA 1
ATOM 1068 C C . ALA A 1 127 ? 31.047 8.268 -49.861 1.00 95.44 127 ALA A C 1
ATOM 1070 O O . ALA A 1 127 ? 31.581 8.624 -50.907 1.00 95.44 127 ALA A O 1
ATOM 1071 N N . ILE A 1 128 ? 31.477 7.192 -49.189 1.00 95.12 128 ILE A N 1
ATOM 1072 C CA . ILE A 1 128 ? 32.647 6.400 -49.612 1.00 95.12 128 ILE A CA 1
ATOM 1073 C C . ILE A 1 128 ? 32.418 5.750 -50.986 1.00 95.12 128 ILE A C 1
ATOM 1075 O O . ILE A 1 128 ? 33.331 5.682 -51.811 1.00 95.12 128 ILE A O 1
ATOM 1079 N N . LYS A 1 129 ? 31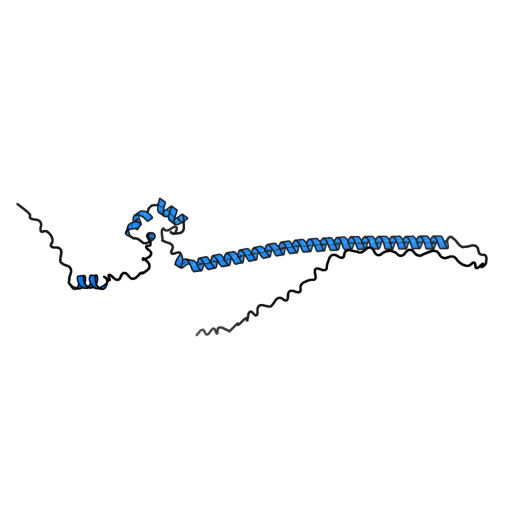.209 5.242 -51.262 1.00 96.19 129 LYS A N 1
ATOM 1080 C CA . LYS A 1 129 ? 30.877 4.660 -52.575 1.00 96.19 129 LYS A CA 1
ATOM 1081 C C . LYS A 1 129 ? 30.928 5.707 -53.686 1.00 96.19 129 LYS A C 1
ATOM 1083 O O . LYS A 1 129 ? 31.438 5.408 -54.765 1.00 96.19 129 LYS A O 1
ATOM 1088 N N . GLU A 1 130 ? 30.412 6.901 -53.427 1.00 95.19 130 GLU A N 1
ATOM 1089 C CA . GLU A 1 130 ? 30.434 8.015 -54.371 1.00 95.19 130 GLU A CA 1
ATOM 1090 C C . GLU A 1 130 ? 31.862 8.506 -54.627 1.00 95.19 130 GLU A C 1
ATOM 1092 O O . GLU A 1 130 ? 32.274 8.600 -55.782 1.00 95.19 130 GLU A O 1
ATOM 1097 N N . GLU A 1 131 ? 32.666 8.676 -53.576 1.00 93.25 131 GLU A N 1
ATOM 1098 C CA . GLU A 1 131 ? 34.080 9.039 -53.697 1.00 93.25 131 GLU A CA 1
ATOM 1099 C C . GLU A 1 131 ? 34.859 7.997 -54.513 1.00 93.25 131 GLU A C 1
ATOM 1101 O O . GLU A 1 131 ? 35.574 8.336 -55.457 1.00 93.25 131 GLU A O 1
ATOM 1106 N N . ASN A 1 132 ? 34.671 6.707 -54.219 1.00 93.81 132 ASN A N 1
ATOM 1107 C CA . ASN A 1 132 ? 35.301 5.628 -54.977 1.00 93.81 132 ASN A CA 1
ATOM 1108 C C . ASN A 1 132 ? 34.843 5.596 -56.441 1.00 93.81 132 ASN A C 1
ATOM 1110 O O . ASN A 1 132 ? 35.638 5.267 -57.324 1.00 93.81 132 ASN A O 1
ATOM 1114 N N . ARG A 1 133 ? 33.578 5.933 -56.721 1.00 94.75 133 ARG A N 1
ATOM 1115 C CA . ARG A 1 133 ? 33.058 6.046 -58.090 1.00 94.75 133 ARG A CA 1
ATOM 1116 C C . ARG A 1 133 ? 33.739 7.191 -58.837 1.00 94.75 133 ARG A C 1
ATOM 1118 O O . ARG A 1 133 ? 34.190 6.975 -59.961 1.00 94.75 133 ARG A O 1
ATOM 1125 N N . ILE A 1 134 ? 33.859 8.363 -58.213 1.00 92.69 134 ILE A N 1
ATOM 1126 C CA . ILE A 1 134 ? 34.558 9.524 -58.780 1.00 92.69 134 ILE A CA 1
ATOM 1127 C C . ILE A 1 134 ? 36.028 9.175 -59.028 1.00 92.69 134 ILE A C 1
ATOM 1129 O O . ILE A 1 134 ? 36.520 9.353 -60.140 1.00 92.69 134 ILE A O 1
ATOM 1133 N N . ARG A 1 135 ? 36.711 8.588 -58.037 1.00 90.69 135 ARG A N 1
ATOM 1134 C CA . ARG A 1 135 ? 38.119 8.178 -58.135 1.00 90.69 135 ARG A CA 1
ATOM 1135 C C . ARG A 1 135 ? 38.349 7.208 -59.294 1.00 90.69 135 ARG A C 1
ATOM 1137 O O . ARG A 1 135 ? 39.259 7.417 -60.090 1.00 90.69 135 ARG A O 1
ATOM 1144 N N . LYS A 1 136 ? 37.502 6.182 -59.437 1.00 92.25 136 LYS A N 1
ATOM 1145 C CA . LYS A 1 136 ? 37.557 5.252 -60.580 1.00 92.25 136 LYS A CA 1
ATOM 1146 C C . LYS A 1 136 ? 37.329 5.967 -61.912 1.00 92.25 136 LYS A C 1
ATOM 1148 O O . LYS A 1 136 ? 38.029 5.660 -62.871 1.00 92.25 136 LYS A O 1
ATOM 1153 N N . GLY A 1 137 ? 36.393 6.917 -61.967 1.00 88.81 137 GLY A N 1
ATOM 1154 C CA . GLY A 1 137 ? 36.150 7.745 -63.150 1.00 88.81 137 GLY A CA 1
ATOM 1155 C C . GLY A 1 137 ? 37.377 8.563 -63.555 1.00 88.81 137 GLY A C 1
ATOM 1156 O O . GLY A 1 137 ? 37.779 8.521 -64.714 1.00 88.81 137 GLY A O 1
ATOM 1157 N N . ILE A 1 138 ? 38.025 9.226 -62.593 1.00 87.50 138 ILE A N 1
ATOM 1158 C CA . ILE A 1 138 ? 39.258 9.996 -62.819 1.00 87.50 138 ILE A CA 1
ATOM 1159 C C . ILE A 1 138 ? 40.383 9.087 -63.326 1.00 87.50 138 ILE A C 1
ATOM 1161 O O . ILE A 1 138 ? 41.028 9.422 -64.315 1.00 87.50 138 ILE A O 1
ATOM 1165 N N . ILE A 1 139 ? 40.592 7.921 -62.702 1.00 88.19 139 ILE A N 1
ATOM 1166 C CA . ILE A 1 139 ? 41.617 6.953 -63.130 1.00 88.19 139 ILE A CA 1
ATOM 1167 C C . ILE A 1 139 ? 41.369 6.491 -64.571 1.00 88.19 139 ILE A C 1
ATOM 1169 O O . ILE A 1 139 ? 42.308 6.418 -65.359 1.00 88.19 139 ILE A O 1
ATOM 1173 N N . LEU A 1 140 ? 40.118 6.198 -64.934 1.00 86.50 140 LEU A N 1
ATOM 1174 C CA . LEU A 1 140 ? 39.747 5.800 -66.295 1.00 86.50 140 LEU A CA 1
ATOM 1175 C C . LEU A 1 140 ? 40.029 6.906 -67.317 1.00 86.50 140 LEU A C 1
ATOM 1177 O O . LEU A 1 140 ? 40.610 6.634 -68.365 1.00 86.50 140 LEU A O 1
ATOM 1181 N N . VAL A 1 141 ? 39.654 8.150 -67.009 1.00 86.50 141 VAL A N 1
ATOM 1182 C CA . VAL A 1 141 ? 39.919 9.306 -67.880 1.00 86.50 141 VAL A CA 1
ATOM 1183 C C . VAL A 1 141 ? 41.422 9.545 -68.024 1.00 86.50 141 VAL A C 1
ATOM 1185 O O . VAL A 1 141 ? 41.901 9.695 -69.144 1.00 86.50 141 VAL A O 1
ATOM 1188 N N . ALA A 1 142 ? 42.178 9.508 -66.924 1.00 84.81 142 ALA A N 1
ATOM 1189 C CA . ALA A 1 142 ? 43.631 9.655 -66.943 1.00 84.81 142 ALA A CA 1
ATOM 1190 C C . ALA A 1 142 ? 44.310 8.539 -67.756 1.00 84.81 142 ALA A C 1
ATOM 1192 O O . ALA A 1 142 ? 45.173 8.819 -68.583 1.00 84.81 142 ALA A O 1
ATOM 1193 N N . ARG A 1 143 ? 43.872 7.282 -67.593 1.00 79.94 143 ARG A N 1
ATOM 1194 C CA . ARG A 1 143 ? 44.369 6.137 -68.372 1.00 79.94 143 ARG A CA 1
ATOM 1195 C C . ARG A 1 143 ? 44.078 6.279 -69.865 1.00 79.94 143 ARG A C 1
ATOM 1197 O O . ARG A 1 143 ? 44.916 5.909 -70.672 1.00 79.94 143 ARG A O 1
ATOM 1204 N N . ASN A 1 144 ? 42.915 6.811 -70.236 1.00 75.06 144 ASN A N 1
ATOM 1205 C CA . ASN A 1 144 ? 42.554 7.021 -71.640 1.00 75.06 144 ASN A CA 1
ATOM 1206 C C . ASN A 1 144 ? 43.248 8.247 -72.259 1.00 75.06 144 ASN A C 1
ATOM 1208 O O . ASN A 1 144 ? 43.457 8.275 -73.471 1.00 75.06 144 ASN A O 1
ATOM 1212 N N . ALA A 1 145 ? 43.606 9.251 -71.451 1.00 72.38 145 ALA A N 1
ATOM 1213 C CA . ALA A 1 145 ? 44.391 10.405 -71.888 1.00 72.38 145 ALA A CA 1
ATOM 1214 C C . ALA A 1 145 ? 45.861 10.036 -72.161 1.00 72.38 145 ALA A C 1
ATOM 1216 O O . ALA A 1 145 ? 46.489 10.615 -73.044 1.00 72.38 145 ALA A O 1
ATOM 1217 N N . VAL A 1 146 ? 46.392 9.036 -71.453 1.00 65.06 146 VAL A N 1
ATOM 1218 C CA . VAL A 1 146 ? 47.706 8.442 -71.724 1.00 65.06 146 VAL A CA 1
ATOM 1219 C C . VAL A 1 146 ? 47.537 7.297 -72.731 1.00 65.06 146 VAL A C 1
ATOM 1221 O O . VAL A 1 146 ? 47.465 6.127 -72.361 1.00 65.06 146 VAL A O 1
ATOM 1224 N N . LYS A 1 147 ? 47.459 7.610 -74.031 1.00 55.56 147 LYS A N 1
ATOM 1225 C CA . LYS A 1 147 ? 47.701 6.586 -75.062 1.00 55.56 147 LYS A CA 1
ATOM 1226 C C . LYS A 1 147 ? 49.176 6.158 -74.989 1.00 55.56 147 LYS A C 1
ATOM 1228 O O . LYS A 1 147 ? 50.035 7.038 -75.016 1.00 55.56 147 LYS A O 1
ATOM 1233 N N . PRO A 1 148 ? 49.489 4.854 -74.923 1.00 52.75 148 PRO A N 1
ATOM 1234 C CA . PRO A 1 148 ? 50.860 4.384 -75.052 1.00 52.75 148 PRO A CA 1
ATOM 1235 C C . PRO A 1 148 ? 51.291 4.466 -76.523 1.00 52.75 148 PRO A C 1
ATOM 1237 O O . PRO A 1 148 ? 50.597 3.949 -77.399 1.00 52.75 148 PRO A O 1
ATOM 1240 N N . GLU A 1 149 ? 52.430 5.105 -76.799 1.00 46.59 149 GLU A N 1
ATOM 1241 C CA . GLU A 1 149 ? 53.205 4.793 -78.003 1.00 46.59 149 GLU A CA 1
ATOM 1242 C C . GLU A 1 149 ? 53.692 3.336 -77.910 1.00 46.59 149 GLU A C 1
ATOM 1244 O O . GLU A 1 149 ? 54.176 2.886 -76.871 1.00 46.59 149 GLU A O 1
ATOM 1249 N N . GLU A 1 150 ? 53.525 2.581 -78.994 1.00 49.78 150 GLU A N 1
ATOM 1250 C CA . GLU A 1 150 ? 53.987 1.199 -79.134 1.00 49.78 150 GLU A CA 1
ATOM 1251 C C . GLU A 1 150 ? 55.523 1.111 -79.244 1.00 49.78 150 GLU A C 1
ATOM 1253 O O . GLU A 1 150 ? 56.112 1.840 -80.046 1.00 49.78 150 GLU A O 1
ATOM 1258 N N . LYS A 1 151 ? 56.156 0.132 -78.563 1.00 44.88 151 LYS A N 1
ATOM 1259 C CA . LYS A 1 151 ? 56.849 -1.027 -79.195 1.00 44.88 151 LYS A CA 1
ATOM 1260 C C . LYS A 1 151 ? 57.630 -1.941 -78.213 1.00 44.88 151 LYS A C 1
ATOM 1262 O O . LYS A 1 151 ? 58.617 -1.507 -77.637 1.00 44.88 151 LYS A O 1
ATOM 1267 N N . MET A 1 152 ? 57.253 -3.235 -78.243 1.00 41.38 152 MET A N 1
ATOM 1268 C CA . MET A 1 152 ? 58.086 -4.469 -78.369 1.00 41.38 152 MET A CA 1
ATOM 1269 C C . MET A 1 152 ? 59.022 -4.906 -77.199 1.00 41.38 152 MET A C 1
ATOM 1271 O O . MET A 1 152 ? 59.258 -4.133 -76.282 1.00 41.38 152 MET A O 1
ATOM 1275 N N . PRO A 1 153 ? 59.561 -6.152 -77.200 1.00 51.16 153 PRO A N 1
ATOM 1276 C CA . PRO A 1 153 ? 58.949 -7.386 -76.699 1.00 51.16 153 PRO A CA 1
ATOM 1277 C C . PRO A 1 153 ? 59.741 -8.031 -75.530 1.00 51.16 153 PRO A C 1
ATOM 1279 O O . PRO A 1 153 ? 60.799 -7.562 -75.125 1.00 51.16 153 PRO A O 1
ATOM 1282 N N . GLU A 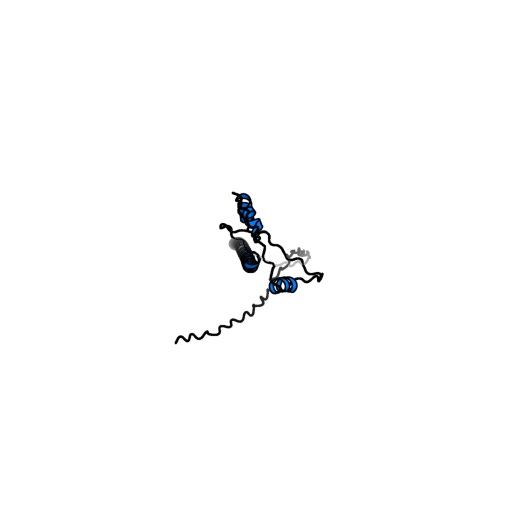1 154 ? 59.181 -9.126 -75.014 1.00 50.50 154 GLU A N 1
ATOM 1283 C CA . GLU A 1 154 ? 59.638 -10.019 -73.938 1.00 50.50 154 GLU A CA 1
ATOM 1284 C C . GLU A 1 154 ? 61.152 -10.131 -73.676 1.00 50.50 154 GLU A C 1
ATOM 1286 O O . GLU A 1 154 ? 61.927 -10.488 -74.563 1.00 50.50 154 GLU A O 1
ATOM 1291 N N . GLN A 1 155 ? 61.530 -10.022 -72.394 1.00 43.94 155 GLN A N 1
ATOM 1292 C CA . GLN A 1 155 ? 62.551 -10.889 -71.801 1.00 43.94 155 GLN A CA 1
ATOM 1293 C C . GLN A 1 155 ? 62.082 -11.394 -70.434 1.00 43.94 155 GLN A C 1
ATOM 1295 O O . GLN A 1 155 ? 61.825 -10.634 -69.503 1.00 43.94 155 GLN A O 1
ATOM 1300 N N . HIS A 1 156 ? 61.952 -12.713 -70.372 1.00 47.12 156 HIS A N 1
ATOM 1301 C CA . HIS A 1 156 ? 61.699 -13.523 -69.194 1.00 47.12 156 HIS A CA 1
ATOM 1302 C C . HIS A 1 156 ? 62.959 -13.525 -68.314 1.00 47.12 156 HIS A C 1
ATOM 1304 O O . HIS A 1 156 ? 64.019 -13.934 -68.786 1.00 47.12 156 HIS A O 1
ATOM 1310 N N . LEU A 1 157 ? 62.858 -13.110 -67.048 1.00 44.38 157 LEU A N 1
ATOM 1311 C CA . LEU A 1 157 ? 63.839 -13.458 -66.019 1.00 44.38 157 LEU A CA 1
ATOM 1312 C C . LEU A 1 157 ? 63.136 -13.850 -64.720 1.00 44.38 157 LEU A C 1
ATOM 1314 O O . LEU A 1 157 ? 62.212 -13.194 -64.244 1.00 44.38 157 LEU A O 1
ATOM 1318 N N . ASP A 1 158 ? 63.611 -14.982 -64.225 1.00 45.66 158 ASP A N 1
ATOM 1319 C CA . ASP A 1 158 ? 63.154 -15.780 -63.103 1.00 45.66 158 ASP A CA 1
ATOM 1320 C C . ASP A 1 158 ? 63.467 -15.148 -61.731 1.00 45.66 158 ASP A C 1
ATOM 1322 O O . ASP A 1 158 ? 64.476 -14.469 -61.565 1.00 45.66 158 ASP A O 1
ATOM 1326 N N . VAL A 1 159 ? 62.637 -15.521 -60.747 1.00 47.78 159 VAL A N 1
ATOM 1327 C CA . VAL A 1 159 ? 62.959 -15.753 -59.320 1.00 47.78 159 VAL A CA 1
ATOM 1328 C C . VAL A 1 159 ? 63.503 -14.582 -58.481 1.00 47.78 159 VAL A C 1
ATOM 1330 O O . VAL A 1 159 ? 64.664 -14.203 -58.549 1.00 47.78 159 VAL A O 1
ATOM 1333 N N . SER A 1 160 ? 62.727 -14.164 -57.474 1.00 42.28 160 SER A N 1
ATOM 1334 C CA . SER A 1 160 ? 63.063 -14.482 -56.072 1.00 42.28 160 SER A CA 1
ATOM 1335 C C . SER A 1 160 ? 61.912 -14.158 -55.117 1.00 42.28 160 SER A C 1
ATOM 1337 O O . SER A 1 160 ? 61.084 -13.280 -55.344 1.00 42.28 160 SER A O 1
ATOM 1339 N N . GLN A 1 161 ? 61.839 -14.989 -54.086 1.00 51.50 161 GLN A N 1
ATOM 1340 C CA . GLN A 1 161 ? 60.798 -15.096 -53.076 1.00 51.50 161 GLN A CA 1
ATOM 1341 C C . GLN A 1 161 ? 60.807 -13.879 -52.138 1.00 51.50 161 GLN A C 1
ATOM 1343 O O . GLN A 1 161 ? 61.870 -13.398 -51.756 1.00 51.50 161 GLN A O 1
ATOM 1348 N N . GLY A 1 162 ? 59.621 -13.417 -51.736 1.00 41.09 162 GLY A N 1
ATOM 1349 C CA . GLY A 1 162 ? 59.441 -12.322 -50.782 1.00 41.09 162 GLY A CA 1
ATOM 1350 C C . GLY A 1 162 ? 58.118 -12.464 -50.035 1.00 41.09 162 GLY A C 1
ATOM 1351 O O . GLY A 1 162 ? 57.098 -11.937 -50.459 1.00 41.09 162 GLY A O 1
ATOM 1352 N N . GLU A 1 163 ? 58.170 -13.279 -48.986 1.00 46.75 163 GLU A N 1
ATOM 1353 C CA . GLU A 1 163 ? 57.306 -13.381 -47.802 1.00 46.75 163 GLU A CA 1
ATOM 1354 C C . GLU A 1 163 ? 56.020 -12.527 -47.748 1.00 46.75 163 GLU A C 1
ATOM 1356 O O . GLU A 1 163 ? 56.030 -11.307 -47.600 1.00 46.75 163 GLU A O 1
ATOM 1361 N N . THR A 1 164 ? 54.877 -13.216 -47.733 1.00 55.94 164 THR A N 1
ATOM 1362 C CA . THR A 1 164 ? 53.596 -12.718 -47.212 1.00 55.94 164 THR A CA 1
ATOM 1363 C C . THR A 1 164 ? 53.648 -12.554 -45.688 1.00 55.94 164 THR A C 1
ATOM 1365 O O . THR A 1 164 ? 53.836 -13.563 -45.001 1.00 55.94 164 THR A O 1
ATOM 1368 N N . PRO A 1 165 ? 53.356 -11.372 -45.114 1.00 50.94 165 PRO A N 1
ATOM 1369 C CA . PRO A 1 165 ? 52.972 -11.278 -43.716 1.00 50.94 165 PRO A CA 1
ATOM 1370 C C . PRO A 1 165 ? 51.481 -11.614 -43.567 1.00 50.94 165 PRO A C 1
ATOM 1372 O O . PRO A 1 165 ? 50.609 -10.964 -44.147 1.00 50.94 165 PRO A O 1
ATOM 1375 N N . GLN A 1 166 ? 51.195 -12.646 -42.771 1.00 61.72 166 GLN A N 1
ATOM 1376 C CA . GLN A 1 166 ? 49.865 -12.941 -42.238 1.00 61.72 166 GLN A CA 1
ATOM 1377 C C . GLN A 1 166 ? 49.305 -11.729 -41.469 1.00 61.72 166 GLN A C 1
ATOM 1379 O O . GLN A 1 166 ? 49.999 -11.203 -40.595 1.00 61.72 166 GLN A O 1
ATOM 1384 N N . PRO A 1 167 ? 48.040 -11.326 -41.675 1.00 57.38 167 PRO A N 1
ATOM 1385 C CA . PRO A 1 167 ? 47.339 -10.519 -40.689 1.00 57.38 167 PRO A CA 1
ATOM 1386 C C . PRO A 1 167 ? 46.932 -11.409 -39.506 1.00 57.38 167 PRO A C 1
ATOM 1388 O O . PRO A 1 167 ? 46.107 -12.314 -39.640 1.00 57.38 167 PRO A O 1
ATOM 1391 N N . GLN A 1 168 ? 47.529 -11.148 -38.341 1.00 48.81 168 GLN A N 1
ATOM 1392 C CA . GLN A 1 168 ? 47.095 -11.710 -37.066 1.00 48.81 168 GLN A CA 1
ATOM 1393 C C . GLN A 1 168 ? 45.682 -11.216 -36.747 1.00 48.81 168 GLN A C 1
ATOM 1395 O O . GLN A 1 168 ? 45.402 -10.017 -36.748 1.00 48.81 168 GLN A O 1
ATOM 1400 N N . ALA A 1 169 ? 44.795 -12.167 -36.471 1.00 47.88 169 ALA A N 1
ATOM 1401 C CA . ALA A 1 169 ? 43.484 -11.918 -35.910 1.00 47.88 169 ALA A CA 1
ATOM 1402 C C . ALA A 1 169 ? 43.645 -11.381 -34.480 1.00 47.88 169 ALA A C 1
ATOM 1404 O O . ALA A 1 169 ? 44.014 -12.122 -33.572 1.00 47.88 169 ALA A O 1
ATOM 1405 N N . THR A 1 170 ? 43.358 -10.098 -34.269 1.00 48.84 170 THR A N 1
ATOM 1406 C CA . THR A 1 170 ? 43.054 -9.588 -32.931 1.00 48.84 170 THR A CA 1
ATOM 1407 C C . THR A 1 170 ? 41.618 -9.952 -32.598 1.00 48.84 170 THR A C 1
ATOM 1409 O O . THR A 1 170 ? 40.679 -9.563 -33.297 1.00 48.84 170 THR A O 1
ATOM 1412 N N . GLN A 1 171 ? 41.507 -10.738 -31.535 1.00 45.31 171 GLN A N 1
ATOM 1413 C CA . GLN A 1 171 ? 40.301 -11.134 -30.832 1.00 45.31 171 GLN A CA 1
ATOM 1414 C C . GLN A 1 171 ? 39.397 -9.918 -30.612 1.00 45.31 171 GLN A C 1
ATOM 1416 O O . GLN A 1 171 ? 39.809 -8.905 -30.051 1.00 45.31 171 GLN A O 1
ATOM 1421 N N . SER A 1 172 ? 38.170 -10.021 -31.111 1.00 45.19 172 SER A N 1
ATOM 1422 C CA . SER A 1 172 ? 37.065 -9.211 -30.625 1.00 45.19 172 SER A CA 1
ATOM 1423 C C . SER A 1 172 ? 36.522 -9.950 -29.413 1.00 45.19 172 SER A C 1
ATOM 1425 O O . SER A 1 172 ? 36.062 -11.083 -29.541 1.00 45.19 172 SER A O 1
ATOM 1427 N N . ASP A 1 173 ? 36.618 -9.319 -28.247 1.00 44.19 173 ASP A N 1
ATOM 1428 C CA . ASP A 1 173 ? 35.797 -9.668 -27.097 1.00 44.19 173 ASP A CA 1
ATOM 1429 C C . ASP A 1 173 ? 34.342 -9.418 -27.503 1.00 44.19 173 ASP A C 1
ATOM 1431 O O . ASP A 1 173 ? 33.854 -8.288 -27.547 1.00 44.19 173 ASP A O 1
ATOM 1435 N N . SER A 1 174 ? 33.679 -10.489 -27.931 1.00 45.25 174 SER A N 1
ATOM 1436 C CA . SER A 1 174 ? 32.236 -10.539 -28.075 1.00 45.25 174 SER A CA 1
ATOM 1437 C C . SER A 1 174 ? 31.649 -10.634 -26.675 1.00 45.25 174 SER A C 1
ATOM 1439 O O . SER A 1 174 ? 31.699 -11.692 -26.044 1.00 45.25 174 SER A O 1
ATOM 1441 N N . ASP A 1 175 ? 31.114 -9.512 -26.206 1.00 47.81 175 ASP A N 1
ATOM 1442 C CA . ASP A 1 175 ? 30.193 -9.460 -25.083 1.00 47.81 175 ASP A CA 1
ATOM 1443 C C . ASP A 1 175 ? 29.120 -10.540 -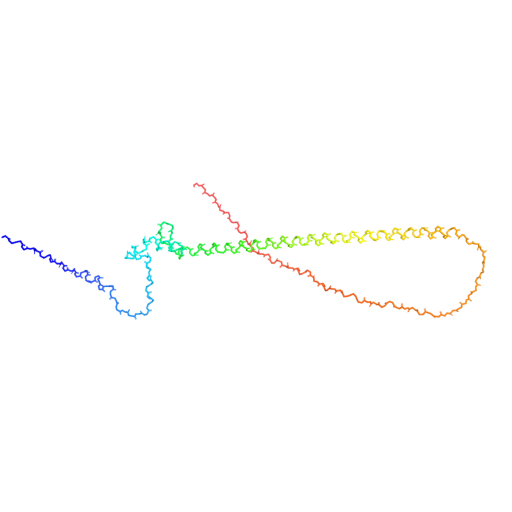25.251 1.00 47.81 175 ASP A C 1
ATOM 1445 O O . ASP A 1 175 ? 28.478 -10.659 -26.300 1.00 47.81 175 ASP A O 1
ATOM 1449 N N . GLY A 1 176 ? 28.997 -11.359 -24.209 1.00 47.12 176 GLY A N 1
ATOM 1450 C CA . GLY A 1 176 ? 28.142 -12.529 -24.169 1.00 47.12 176 GLY A CA 1
ATOM 1451 C C . GLY A 1 176 ? 26.696 -12.213 -24.531 1.00 47.12 176 GLY A C 1
ATOM 1452 O O . GLY A 1 176 ? 26.079 -11.271 -24.031 1.00 47.12 176 GLY A O 1
ATOM 1453 N N . GLU A 1 177 ? 26.169 -13.076 -25.389 1.00 46.97 177 GLU A N 1
ATOM 1454 C CA . GLU A 1 177 ? 24.760 -13.258 -25.679 1.00 46.97 177 GLU A CA 1
ATOM 1455 C C . GLU A 1 177 ? 23.962 -13.444 -24.378 1.00 46.97 177 GLU A C 1
ATOM 1457 O O . GLU A 1 177 ? 23.938 -14.516 -23.776 1.00 46.97 177 GLU A O 1
ATOM 1462 N N . GLY A 1 178 ? 23.268 -12.394 -23.946 1.00 46.00 178 GLY A N 1
ATOM 1463 C CA . GLY A 1 178 ? 22.074 -12.533 -23.121 1.00 46.00 178 GLY A CA 1
ATOM 1464 C C . GLY A 1 178 ? 20.916 -12.906 -24.037 1.00 46.00 178 GLY A C 1
ATOM 1465 O O . GLY A 1 178 ? 20.245 -12.022 -24.569 1.00 46.00 178 GLY A O 1
ATOM 1466 N N . GLY A 1 179 ? 20.743 -14.205 -24.287 1.00 45.28 179 GLY A N 1
ATOM 1467 C CA . GLY A 1 179 ? 19.608 -14.726 -25.042 1.00 45.28 179 GLY A CA 1
ATOM 1468 C C . GLY A 1 179 ? 18.273 -14.316 -24.400 1.00 45.28 179 GLY A C 1
ATOM 1469 O O . GLY A 1 179 ? 18.198 -14.185 -23.176 1.00 45.28 179 GLY A O 1
ATOM 1470 N N . PRO A 1 180 ? 17.214 -14.089 -25.195 1.00 58.06 180 PRO A N 1
ATOM 1471 C CA . PRO A 1 180 ? 15.875 -13.945 -24.648 1.00 58.06 180 PRO A CA 1
ATOM 1472 C C . PRO A 1 180 ? 15.475 -15.281 -24.011 1.00 58.06 180 PRO A C 1
ATOM 1474 O O . PRO A 1 180 ? 15.308 -16.279 -24.707 1.00 58.06 180 PRO A O 1
ATOM 1477 N N . GLU A 1 181 ? 15.351 -15.314 -22.684 1.00 58.56 181 GLU A N 1
ATOM 1478 C CA . GLU A 1 181 ? 14.579 -16.365 -22.029 1.00 58.56 181 GLU A CA 1
ATOM 1479 C C . GLU A 1 181 ? 13.132 -16.218 -22.502 1.00 58.56 181 GLU A C 1
ATOM 1481 O O . GLU A 1 181 ? 12.415 -15.296 -22.100 1.00 58.56 181 GLU A O 1
ATOM 1486 N N . ASP A 1 182 ? 12.722 -17.121 -23.390 1.00 51.19 182 ASP A N 1
ATOM 1487 C CA . ASP A 1 182 ? 11.327 -17.383 -23.705 1.00 51.19 182 ASP A CA 1
ATOM 1488 C C . ASP A 1 182 ? 10.631 -17.838 -22.416 1.00 51.19 182 ASP A C 1
ATOM 1490 O O . ASP A 1 182 ? 10.575 -19.020 -22.070 1.00 51.19 182 ASP A O 1
ATOM 1494 N N . TYR A 1 183 ? 10.114 -16.865 -21.667 1.00 55.78 183 TYR A N 1
ATOM 1495 C CA . TYR A 1 183 ? 9.171 -17.111 -20.592 1.00 55.78 183 TYR A CA 1
ATOM 1496 C C . TYR A 1 183 ? 7.906 -17.698 -21.221 1.00 55.78 183 TYR A C 1
ATOM 1498 O O . TYR A 1 183 ? 7.045 -16.985 -21.742 1.00 55.78 183 TYR A O 1
ATOM 1506 N N . HIS A 1 184 ? 7.791 -19.022 -21.159 1.00 56.12 184 HIS A N 1
ATOM 1507 C CA . HIS A 1 184 ? 6.516 -19.711 -21.252 1.00 56.12 184 HIS A CA 1
ATOM 1508 C C . HIS A 1 184 ? 5.628 -19.202 -20.114 1.00 56.12 184 HIS A C 1
ATOM 1510 O O . HIS A 1 184 ? 5.719 -19.645 -18.972 1.00 56.12 184 HIS A O 1
ATOM 1516 N N . GLY A 1 185 ? 4.788 -18.217 -20.429 1.00 46.38 185 GLY A N 1
ATOM 1517 C CA . GLY A 1 185 ? 3.666 -17.849 -19.588 1.00 46.38 185 GLY A CA 1
ATOM 1518 C C . GLY A 1 185 ? 2.717 -19.035 -19.516 1.00 46.38 185 GLY A C 1
ATOM 1519 O O . GLY A 1 185 ? 1.959 -19.278 -20.454 1.00 46.38 185 GLY A O 1
ATOM 1520 N N . ASP A 1 186 ? 2.768 -19.767 -18.405 1.00 53.97 186 ASP A N 1
ATOM 1521 C CA . ASP A 1 186 ? 1.677 -20.634 -17.990 1.00 53.97 186 ASP A CA 1
ATOM 1522 C C . ASP A 1 186 ? 0.417 -19.771 -17.904 1.00 53.97 186 ASP A C 1
ATOM 1524 O O . ASP A 1 186 ? 0.274 -18.886 -17.055 1.00 53.97 186 ASP A O 1
ATOM 1528 N N . ALA A 1 187 ? -0.483 -19.998 -18.856 1.00 60.88 187 ALA A N 1
ATOM 1529 C CA . ALA A 1 187 ? -1.804 -19.415 -18.858 1.00 60.88 187 ALA A CA 1
ATOM 1530 C C . ALA A 1 187 ? -2.516 -19.822 -17.558 1.00 60.88 187 ALA A C 1
ATOM 1532 O O . ALA A 1 187 ? -2.603 -21.019 -17.266 1.00 60.88 187 ALA A O 1
ATOM 1533 N N . PRO A 1 188 ? -3.088 -18.885 -16.782 1.00 61.47 188 PRO A N 1
ATOM 1534 C CA . PRO A 1 188 ? -4.030 -19.281 -15.756 1.00 61.47 188 PRO A CA 1
ATOM 1535 C C . PRO A 1 188 ? -5.229 -19.921 -16.461 1.00 61.47 188 PRO A C 1
ATOM 1537 O O . PRO A 1 188 ? -5.979 -19.255 -17.176 1.00 61.47 188 PRO A O 1
ATOM 1540 N N . GLN A 1 189 ? -5.412 -21.227 -16.258 1.00 59.66 189 GLN A N 1
ATOM 1541 C CA . GLN A 1 189 ? -6.665 -21.927 -16.531 1.00 59.66 189 GLN A CA 1
ATOM 1542 C C . GLN A 1 189 ? -7.746 -21.382 -15.583 1.00 59.66 189 GLN A C 1
ATOM 1544 O O . GLN A 1 189 ? -8.112 -21.997 -14.586 1.00 59.66 189 GLN A O 1
ATOM 1549 N N . GLY A 1 190 ? -8.229 -20.175 -15.868 1.00 49.72 190 GLY A N 1
ATOM 1550 C CA . GLY A 1 190 ? -9.413 -19.592 -15.259 1.00 49.72 190 GLY A CA 1
ATOM 1551 C C . GLY A 1 190 ? -10.627 -20.011 -16.071 1.00 49.72 190 GLY A C 1
ATOM 1552 O O . GLY A 1 190 ? -10.985 -19.347 -17.040 1.00 49.72 190 GLY A O 1
ATOM 1553 N N . GLY A 1 191 ? -11.235 -21.137 -15.699 1.00 49.94 191 GLY A N 1
ATOM 1554 C CA . GLY A 1 191 ? -12.498 -21.593 -16.266 1.00 49.94 191 GLY A CA 1
ATOM 1555 C C . GLY A 1 191 ? -13.587 -20.535 -16.090 1.00 49.94 191 GLY A C 1
ATOM 1556 O O . GLY A 1 191 ? -14.010 -20.236 -14.976 1.00 49.94 191 GLY A O 1
ATOM 1557 N N . PHE A 1 192 ? -14.049 -19.977 -17.205 1.00 47.25 192 PHE A N 1
ATOM 1558 C CA . PHE A 1 192 ? -15.218 -19.111 -17.264 1.00 47.25 192 PHE A CA 1
ATOM 1559 C C . PHE A 1 192 ? -16.463 -20.003 -17.362 1.00 47.25 192 PHE A C 1
ATOM 1561 O O . PHE A 1 192 ? -16.876 -20.401 -18.449 1.00 47.25 192 PHE A O 1
ATOM 1568 N N . PHE A 1 193 ? -17.042 -20.371 -16.218 1.00 46.12 193 PHE A N 1
ATOM 1569 C CA . PHE A 1 193 ? -18.375 -20.974 -16.165 1.00 46.12 193 PHE A CA 1
ATOM 1570 C C . PHE A 1 193 ? -19.413 -19.848 -16.100 1.00 46.12 193 PHE A C 1
ATOM 1572 O O . PHE A 1 193 ? -19.746 -19.346 -15.030 1.00 46.12 193 PHE A O 1
ATOM 1579 N N . VAL A 1 194 ? -19.930 -19.447 -17.262 1.00 59.06 194 VAL A N 1
ATOM 1580 C CA . VAL A 1 194 ? -21.232 -18.775 -17.349 1.00 59.06 194 VAL A CA 1
ATOM 1581 C C . VAL A 1 194 ? -22.273 -19.877 -17.425 1.00 59.06 194 VAL A C 1
ATOM 1583 O O . VAL A 1 194 ? -22.413 -20.534 -18.452 1.00 59.06 194 VAL A O 1
ATOM 1586 N N . THR A 1 195 ? -22.995 -20.093 -16.331 1.00 63.00 195 THR A N 1
ATOM 1587 C CA . THR A 1 195 ? -24.293 -20.769 -16.390 1.00 63.00 195 THR A CA 1
ATOM 1588 C C . THR A 1 195 ? -25.372 -19.715 -16.219 1.00 63.00 195 THR A C 1
ATOM 1590 O O . THR A 1 195 ? -25.316 -18.870 -15.327 1.00 63.00 195 THR A O 1
ATOM 1593 N N . GLN A 1 196 ? -26.289 -19.731 -17.181 1.00 57.38 196 GLN A N 1
ATOM 1594 C CA . GLN A 1 196 ? -27.458 -18.875 -17.291 1.00 57.38 196 GLN A CA 1
ATOM 1595 C C . GLN A 1 196 ? -28.252 -18.896 -15.982 1.00 57.38 196 GLN A C 1
ATOM 1597 O O . GLN A 1 196 ? -28.606 -19.962 -15.484 1.00 57.38 196 GLN A O 1
ATOM 1602 N N . GLN A 1 197 ? -28.549 -17.718 -15.438 1.00 56.88 197 GLN A N 1
ATOM 1603 C CA . GLN A 1 197 ? -29.684 -17.576 -14.539 1.00 56.88 197 GLN A CA 1
ATOM 1604 C C . GLN A 1 197 ? -30.915 -17.374 -15.416 1.00 56.88 197 GLN A C 1
ATOM 1606 O O . GLN A 1 197 ? -31.056 -16.341 -16.070 1.00 56.88 197 GLN A O 1
ATOM 1611 N N . ASP A 1 198 ? -31.768 -18.395 -15.447 1.00 57.78 198 ASP A N 1
ATOM 1612 C CA . ASP A 1 198 ? -33.135 -18.298 -15.936 1.00 57.78 198 ASP A CA 1
ATOM 1613 C C . ASP A 1 198 ? -33.864 -17.193 -15.165 1.00 57.78 198 ASP A C 1
ATOM 1615 O O . ASP A 1 198 ? -34.164 -17.326 -13.976 1.00 57.78 198 ASP A O 1
ATOM 1619 N N . THR A 1 199 ? -34.179 -16.097 -15.846 1.00 63.47 199 THR A N 1
ATOM 1620 C CA . THR A 1 199 ? -35.225 -15.178 -15.412 1.00 63.47 199 THR A CA 1
ATOM 1621 C C . THR A 1 199 ? -36.573 -15.806 -15.757 1.00 63.47 199 THR A C 1
ATOM 1623 O O . THR A 1 199 ? -37.029 -15.776 -16.898 1.00 63.47 199 THR A O 1
ATOM 1626 N N . LYS A 1 200 ? -37.227 -16.396 -14.754 1.00 57.97 200 LYS A N 1
ATOM 1627 C CA . LYS A 1 200 ? -38.676 -16.617 -14.775 1.00 57.97 200 LYS A CA 1
ATOM 1628 C C . LYS A 1 200 ? -39.331 -15.651 -13.800 1.00 57.97 200 LYS A C 1
ATOM 1630 O O . LYS A 1 200 ? -39.450 -15.939 -12.614 1.00 57.97 200 LYS A O 1
ATOM 1635 N N . ASP A 1 201 ? -39.741 -14.516 -14.350 1.00 63.12 201 ASP A N 1
ATOM 1636 C CA . ASP A 1 201 ? -40.853 -13.727 -13.837 1.00 63.12 201 ASP A CA 1
ATOM 1637 C C . ASP A 1 201 ? -42.162 -14.375 -14.315 1.00 63.12 201 ASP A C 1
ATOM 1639 O O . ASP A 1 201 ? -42.354 -14.524 -15.526 1.00 63.12 201 ASP A O 1
ATOM 1643 N N . ALA A 1 202 ? -43.011 -14.785 -13.363 1.00 52.81 202 ALA A N 1
ATOM 1644 C CA . ALA A 1 202 ? -44.488 -14.802 -13.373 1.00 52.81 202 ALA A CA 1
ATOM 1645 C C . ALA A 1 202 ? -45.022 -15.760 -12.295 1.00 52.81 202 ALA A C 1
ATOM 1647 O O . ALA A 1 202 ? -44.766 -16.982 -12.402 1.00 52.81 202 ALA A O 1
#

Radius of gyration: 50.61 Å; chains: 1; bounding box: 111×41×151 Å